Protein 3R2G (pdb70)

Solvent-accessible surface area: 15044 Å² total; per-residue (Å²): 155,51,20,43,3,60,38,1,89,55,52,91,52,164,58,145,57,124,125,196,87,114,22,85,5,51,9,70,5,124,78,54,69,6,78,13,78,0,0,0,0,0,5,15,80,23,22,4,0,47,4,104,0,3,44,27,0,58,82,61,27,4,0,0,0,0,3,54,66,24,89,45,113,97,0,16,92,26,31,117,131,19,150,36,67,5,0,0,0,0,3,31,85,118,86,16,40,78,11,0,67,32,0,63,101,20,46,0,72,34,0,0,0,36,25,26,91,0,73,20,155,111,0,5,116,8,0,128,24,0,59,144,28,0,41,98,73,4,1,0,0,0,14,3,12,56,74,56,0,0,60,61,0,13,91,31,21,1,6,0,0,2,0,5,34,2,18,14,66,47,74,28,9,96,116,101,63,67,147,33,35,41,1,0,44,0,0,81,39,0,29,154,1,94,60,1,1,0,0,33,10,23,17,116,65,29,34,4,0,11,24,0,0,3,5,18,0,17,0,0,4,3,11,55,29,0,24,1,0,56,17,5,22,42,134,55,74,126,84,148,124,44,49,78,9,1,70,20,177,56,25,27,18,121,66,34,40,24,58,110,15,49,35,87,84,149,196,98,109,92,160,80,130,26,51,79,32,98,39,68,116,96,16,69,19,30,1,58,103,1,38,36,24,0,105,56,14,0,63,147,16,6,5,61,32,5,78,48,7,43,169,65,57,86,73,77,105,24,98,75,97,44,162

B-factor: mean 29.34, std 11.03, range [12.7, 67.09]

Foldseek 3Di:
DFDALVQWDFAFDDAPDDPPDDFFAWFAKLVRQDIFSPQEEADQFQQIDFQLNQQVQVVLRGGYEHHDPDQLVVQLVRVVSHDDAYEYEFEQDPSRLVSLLSNLVSPHQHYEYEDQACLDDSNLVRLLSSCVSRPPGAYEYDDDQALSSLQSSVVSPHQEYEYWRCAQAPVCCCVLPVDTGHQLNSLLGNLVHSIAYEYEGNDDALSSVLSSLQSRHRHYYDHVLRRQEDSTDADWDQDVVRFIKGKAFDGPRVVSVCVVSVNPDPPPPDDGDIDIDGHDPPPVVSSVRSVVSNSVSCSSHSHRYSVRSNVSTDMDGDDPVSD

Radius of gyration: 19.39 Å; Cα contacts (8 Å, |Δi|>4): 689; chains: 1; bounding box: 55×42×53 Å

Nearest PDB structures (foldseek):
  3r2g-assembly1_A  TM=1.003E+00  e=5.151E-71  Legionella pneumophila subsp. pneumophila str. Philadelphia 1
  4my8-assembly2_C-3  TM=9.055E-01  e=7.660E-34  Bacillus anthracis str. Ames
  4qm1-assembly1_D  TM=9.041E-01  e=2.141E-33  Bacillus anthracis
  3tsd-assembly1_A  TM=8.446E-01  e=8.979E-30  Bacillus anthracis str. Ames
  3usb-assembly2_B  TM=8.485E-01  e=1.970E-29  Bacillus anthracis str. Ames

Sequence (323 aa):
QAITFDDVLLVPSYNHHESRRVVETTSTDRLGKLTLNLPVISANMDTITESNMANFMHSKGAMGALHRFMTIEENIQEFKKCKGPVFVSVGCTENELQRAEALRDAGADFFCVDVAHAHAKYVGKTLKSLRQLLGSRCIMAGNVATYAGADYLASCGADIIKAGIGGGSVCSTRIKTGFGVPMLTCIQDCSRADRSIVADGGIKTSGDIVKALAFGADFVMIGGMLAGSAPTPGEVFQKDDGSKVKRYRGMASREAQEAFLGQMHEWKTAEGVATEVPFKENPDGIIADIIGGLRSGLTYAGADSISELQRKLNYVIVTQAGR

Secondary structure (DSSP, 8-state):
----GGGEEEPP----S-TT------EE-TTSS-EESS-EEE--STTT-SHHHHHHHHHTT-EEB--S-S-HHHHHHHHHT--S--BEEE-SSHHHHHHHHHHHHTT--EEEEE-S--SSHHHHHHHHHHHHHHTT-EEEEEEE-SHHHHHHHHHTT-SEEEE--SSSS-HHHHHHH-----HHHHHHHHTTSSSEEEEES---SHHHHHHHHHTT-SEEEESGGGTTBTTSSS-EEE-TTS-EEEEES--HHHHHHHHHTT--STT--SPP--EEEEPBP-HHHHHHHHHHHHHHHHHHTT-SSHHHHHHT--EEE--STT-

CATH classification: 3.20.20.70

InterPro domains:
  IPR001093 IMP dehydrogenase/GMP reductase [PF00478] (5-332)
  IPR001093 IMP dehydrogenase/GMP reductase [cd00381] (5-321)
  IPR013785 Aldolase-type TIM barrel [G3DSA:3.20.20.70] (1-326)
  IPR050139 Guanosine monophosphate reductase [PTHR43170] (3-324)

Organism: Legionella pneumophila subsp. pneumophila (strain Philadelphia 1 / ATCC 33152 / DSM 7513) (NCBI:txid272624)

Structure (mmCIF, N/CA/C/O backbone):
data_3R2G
#
_entry.id   3R2G
#
_cell.length_a   115.131
_cell.length_b   115.131
_cell.length_c   63.104
_cell.angle_alpha   90.00
_cell.angle_beta   90.00
_cell.angle_gamma   90.00
#
_symmetry.space_group_name_H-M   'I 4'
#
loop_
_entity.id
_entity.type
_entity.pdbx_description
1 polymer "Inosine 5'-monophosphate dehydrogenase"
2 water water
#
loop_
_atom_site.group_PDB
_atom_site.id
_atom_site.type_symbol
_atom_site.label_atom_id
_atom_site.label_alt_id
_atom_site.label_comp_id
_atom_site.label_asym_id
_atom_site.label_entity_id
_atom_site.label_seq_id
_atom_site.pdbx_PDB_ins_code
_atom_site.Cartn_x
_atom_site.Cartn_y
_atom_site.Cartn_z
_atom_site.occupancy
_atom_site.B_iso_or_equiv
_atom_site.auth_seq_id
_atom_site.auth_comp_id
_atom_site.auth_asym_id
_atom_site.auth_atom_id
_atom_site.pdbx_PDB_model_num
ATOM 1 N N . GLN A 1 6 ? 4.836 5.072 28.119 1.00 35.18 6 GLN A N 1
ATOM 2 C CA . GLN A 1 6 ? 5.573 6.111 28.888 1.00 34.47 6 GLN A CA 1
ATOM 3 C C . GLN A 1 6 ? 5.717 7.452 28.111 1.00 32.82 6 GLN A C 1
ATOM 4 O O . GLN A 1 6 ? 4.880 8.320 28.300 1.00 33.74 6 GLN A O 1
ATOM 6 N N . ALA A 1 7 ? 6.724 7.630 27.242 1.00 30.79 7 ALA A N 1
ATOM 7 C CA . ALA A 1 7 ? 6.943 8.959 26.623 1.00 27.55 7 ALA A CA 1
ATOM 8 C C . ALA A 1 7 ? 5.994 9.233 25.448 1.00 26.05 7 ALA A C 1
ATOM 9 O O . ALA A 1 7 ? 5.701 8.332 24.675 1.00 25.16 7 ALA A O 1
ATOM 11 N N . ILE A 1 8 ? 5.549 10.484 25.308 1.00 23.67 8 ILE A N 1
ATOM 12 C CA . ILE A 1 8 ? 4.473 10.835 24.362 1.00 22.09 8 ILE A CA 1
ATOM 13 C C . ILE A 1 8 ? 4.848 11.897 23.339 1.00 21.16 8 ILE A C 1
ATOM 14 O O . ILE A 1 8 ? 5.546 12.841 23.655 1.00 17.37 8 ILE A O 1
ATOM 19 N N . THR A 1 9 ? 4.355 11.731 22.113 1.00 19.91 9 THR A N 1
ATOM 20 C CA . THR A 1 9 ? 4.460 12.773 21.123 1.00 21.14 9 THR A CA 1
ATOM 21 C C . THR A 1 9 ? 3.056 13.322 20.750 1.00 19.53 9 THR A C 1
ATOM 22 O O . THR A 1 9 ? 2.041 12.871 21.281 1.00 17.47 9 THR A O 1
ATOM 26 N N . PHE A 1 10 ? 3.009 14.293 19.848 1.00 18.82 10 PHE A N 1
ATOM 27 C CA . PHE A 1 10 ? 1.754 14.941 19.477 1.00 19.42 10 PHE A CA 1
ATOM 28 C C . PHE A 1 10 ? 0.605 13.958 19.181 1.00 19.85 10 PHE A C 1
ATOM 29 O O . PHE A 1 10 ? -0.486 14.094 19.760 1.00 18.73 10 PHE A O 1
ATOM 37 N N . ASP A 1 11 ? 0.855 12.948 18.334 1.00 19.99 11 ASP A N 1
ATOM 38 C CA . ASP A 1 11 ? -0.236 12.050 17.884 1.00 21.97 11 ASP A CA 1
ATOM 39 C C . ASP A 1 11 ? -0.732 11.112 18.990 1.00 21.34 11 ASP A C 1
ATOM 40 O O . ASP A 1 11 ? -1.764 10.470 18.839 1.00 21.35 11 ASP A O 1
ATOM 45 N N . ASP A 1 12 ? -0.008 11.055 20.109 1.00 20.09 12 ASP A N 1
ATOM 46 C CA . ASP A 1 12 ? -0.418 10.233 21.267 1.00 20.48 12 ASP A CA 1
ATOM 47 C C . ASP A 1 12 ? -1.513 10.850 22.140 1.00 19.39 12 ASP A C 1
ATOM 48 O O . ASP A 1 12 ? -2.059 10.165 23.022 1.00 18.84 12 ASP A O 1
ATOM 53 N N . VAL A 1 13 ? -1.786 12.135 21.953 1.00 18.42 13 VAL A N 1
ATOM 54 C CA . VAL A 1 13 ? -2.692 12.825 22.862 1.00 18.83 13 VAL A CA 1
ATOM 55 C C . VAL A 1 13 ? -3.769 13.624 22.147 1.00 18.05 13 VAL A C 1
ATOM 56 O O . VAL A 1 13 ? -3.624 13.999 20.976 1.00 18.47 13 VAL A O 1
ATOM 60 N N . LEU A 1 14 ? -4.844 13.902 22.888 1.00 17.64 14 LEU A N 1
ATOM 61 C CA . LEU A 1 14 ? -5.850 14.872 22.470 1.00 18.24 14 LEU A CA 1
ATOM 62 C C . LEU A 1 14 ? -6.114 15.777 23.650 1.00 18.15 14 LEU A C 1
ATOM 63 O O . LEU A 1 14 ? -6.056 15.325 24.799 1.00 18.37 14 LEU A O 1
ATOM 68 N N . LEU A 1 15 ? -6.410 17.047 23.378 1.00 17.87 15 LEU A N 1
ATOM 69 C CA . LEU A 1 15 ? -6.710 17.985 24.442 1.00 17.45 15 LEU A CA 1
ATOM 70 C C . LEU A 1 15 ? -8.219 17.926 24.730 1.00 17.53 15 LEU A C 1
ATOM 71 O O . LEU A 1 15 ? -9.031 17.699 23.834 1.00 17.36 15 LEU A O 1
ATOM 76 N N . VAL A 1 16 ? -8.578 18.079 25.992 1.00 18.56 16 VAL A N 1
ATOM 77 C CA . VAL A 1 16 ? -9.970 17.932 26.413 1.00 18.53 16 VAL A CA 1
ATOM 78 C C . VAL A 1 16 ? -10.678 19.312 26.473 1.00 18.05 16 VAL A C 1
ATOM 79 O O . VAL A 1 16 ? -10.187 20.201 27.152 1.00 18.26 16 VAL A O 1
ATOM 83 N N . PRO A 1 17 ? -11.797 19.498 25.745 1.00 18.44 17 PRO A N 1
ATOM 84 C CA . PRO A 1 17 ? -12.513 20.802 25.747 1.00 19.26 17 PRO A CA 1
ATOM 85 C C . PRO A 1 17 ? -12.965 21.211 27.163 1.00 19.73 17 PRO A C 1
ATOM 86 O O . PRO A 1 17 ? -13.284 20.341 27.983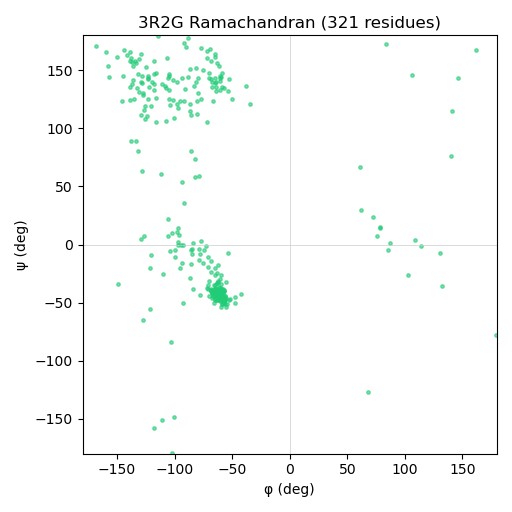 1.00 19.54 17 PRO A O 1
ATOM 90 N N . SER A 1 18 ? -12.979 22.518 27.419 1.00 19.74 18 SER A N 1
ATOM 91 C CA . SER A 1 18 ? -13.191 23.063 28.745 1.00 20.97 18 SER A CA 1
ATOM 92 C C . SER A 1 18 ? -14.194 24.216 28.690 1.00 20.49 18 SER A C 1
ATOM 93 O O . SER A 1 18 ? -14.378 24.836 27.640 1.00 19.96 18 SER A O 1
ATOM 96 N N . TYR A 1 19 ? -14.836 24.515 29.826 1.00 19.09 19 TYR A N 1
ATOM 97 C CA . TYR A 1 19 ? -15.799 25.605 29.889 1.00 17.93 19 TYR A CA 1
ATOM 98 C C . TYR A 1 19 ? -15.253 26.903 29.306 1.00 17.45 19 TYR A C 1
ATOM 99 O O . TYR A 1 19 ? -14.198 27.369 29.706 1.00 17.09 19 TYR A O 1
ATOM 108 N N . ASN A 1 20 ? -15.981 27.451 28.347 1.00 17.36 20 ASN A N 1
ATOM 109 C CA . ASN A 1 20 ? -15.643 28.695 27.674 1.00 19.60 20 ASN A CA 1
ATOM 110 C C . ASN A 1 20 ? -16.592 29.837 28.120 1.00 19.80 20 ASN A C 1
ATOM 111 O O . ASN A 1 20 ? -17.759 29.883 27.698 1.00 20.16 20 ASN A O 1
ATOM 116 N N . HIS A 1 21 ? -16.081 30.750 28.936 1.00 21.18 21 HIS A N 1
ATOM 117 C CA . HIS A 1 21 ? -16.880 31.875 29.471 1.00 24.59 21 HIS A CA 1
ATOM 118 C C . HIS A 1 21 ? -16.914 33.082 28.518 1.00 27.78 21 HIS A C 1
ATOM 119 O O . HIS A 1 21 ? -17.580 34.069 28.794 1.00 29.23 21 HIS A O 1
ATOM 126 N N . HIS A 1 22 ? -16.180 33.020 27.414 1.00 30.57 22 HIS A N 1
ATOM 127 C CA . HIS A 1 22 ? -16.005 34.193 26.552 1.00 35.03 22 HIS A CA 1
ATOM 128 C C . HIS A 1 22 ? -17.117 34.350 25.518 1.00 37.91 22 HIS A C 1
ATOM 129 O O . HIS A 1 22 ? -17.721 33.366 25.099 1.00 38.95 22 HIS A O 1
ATOM 136 N N . GLU A 1 23 ? -17.391 35.587 25.114 1.00 42.00 23 GLU A N 1
ATOM 137 C CA . GLU A 1 23 ? -18.422 35.865 24.109 1.00 46.07 23 GLU A CA 1
ATOM 138 C C . GLU A 1 23 ? -18.086 35.278 22.732 1.00 47.76 23 GLU A C 1
ATOM 139 O O . GLU A 1 23 ? -16.925 35.279 22.312 1.00 48.11 23 GLU A O 1
ATOM 145 N N . SER A 1 24 ? -19.120 34.795 22.041 1.00 49.75 24 SER A N 1
ATOM 146 C CA . SER A 1 24 ? -19.009 34.107 20.742 1.00 51.69 24 SER A CA 1
ATOM 147 C C . SER A 1 24 ? -18.039 34.715 19.709 1.00 52.85 24 SER A C 1
ATOM 148 O O . SER A 1 24 ? -17.306 33.984 19.033 1.00 53.17 24 SER A O 1
ATOM 151 N N . ARG A 1 25 ? -18.040 36.039 19.578 1.00 54.14 25 ARG A N 1
ATOM 152 C CA . ARG A 1 25 ? -17.149 36.707 18.617 1.00 55.34 25 ARG A CA 1
ATOM 153 C C . ARG A 1 25 ? -15.945 37.419 19.281 1.00 55.09 25 ARG A C 1
ATOM 154 O O . ARG A 1 25 ? -15.344 38.324 18.702 1.00 55.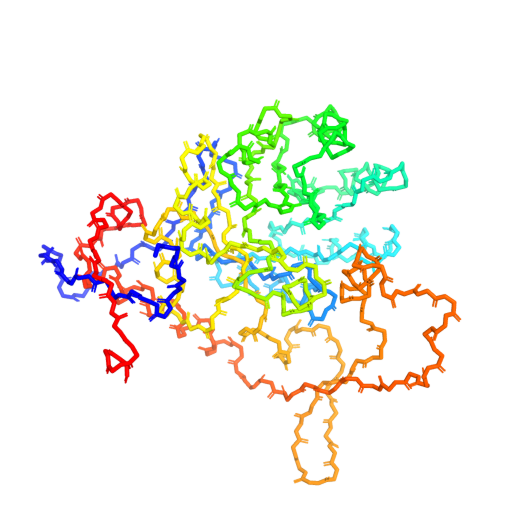60 25 ARG A O 1
ATOM 162 N N . ARG A 1 26 ? -15.604 36.980 20.492 1.00 54.76 26 ARG A N 1
ATOM 163 C CA . ARG A 1 26 ? -14.382 37.376 21.219 1.00 54.20 26 ARG A CA 1
ATOM 164 C C . ARG A 1 26 ? -13.137 37.542 20.317 1.00 53.02 26 ARG A C 1
ATOM 165 O O . ARG A 1 26 ? -12.893 36.729 19.427 1.00 52.41 26 ARG A O 1
ATOM 173 N N . VAL A 1 27 ? -12.373 38.614 20.540 1.00 52.04 27 VAL A N 1
ATOM 174 C CA . VAL A 1 27 ? -11.062 38.765 19.912 1.00 50.87 27 VAL A CA 1
ATOM 175 C C . VAL A 1 27 ? -10.071 37.940 20.732 1.00 49.62 27 VAL A C 1
ATOM 176 O O . VAL A 1 27 ? -9.800 38.269 21.894 1.00 50.33 27 VAL A O 1
ATOM 180 N N . VAL A 1 28 ? -9.554 36.861 20.145 1.00 47.31 28 VAL A N 1
ATOM 181 C CA . VAL A 1 28 ? -8.727 35.886 20.885 1.00 45.13 28 VAL A CA 1
ATOM 182 C C . VAL A 1 28 ? -7.229 36.233 20.797 1.00 43.10 28 VAL A C 1
ATOM 183 O O . VAL A 1 28 ? -6.677 36.311 19.685 1.00 43.00 28 VAL A O 1
ATOM 187 N N . GLU A 1 29 ? -6.583 36.390 21.958 1.00 39.86 29 GLU A N 1
ATOM 188 C CA . GLU A 1 29 ? -5.160 36.801 22.025 1.00 37.93 29 GLU A CA 1
ATOM 189 C C . GLU A 1 29 ? -4.169 35.634 21.945 1.00 34.57 29 GLU A C 1
ATOM 190 O O . GLU A 1 29 ? -4.131 34.791 22.846 1.00 33.11 29 GLU A O 1
ATOM 196 N N . THR A 1 30 ? -3.375 35.597 20.874 1.00 31.25 30 THR A N 1
ATOM 197 C CA . THR A 1 30 ? -2.355 34.538 20.697 1.00 29.42 30 THR A CA 1
ATOM 198 C C . THR A 1 30 ? -0.939 34.958 21.150 1.00 28.66 30 THR A C 1
ATOM 199 O O . THR A 1 30 ? 0.009 34.162 21.078 1.00 27.69 30 THR A O 1
ATOM 203 N N . THR A 1 31 ? -0.807 36.197 21.632 1.00 26.69 31 THR A N 1
ATOM 204 C CA . THR A 1 31 ? 0.492 36.761 21.987 1.00 26.81 31 THR A CA 1
ATOM 205 C C . THR A 1 31 ? 1.207 35.966 23.052 1.00 25.65 31 THR A C 1
ATOM 206 O O . THR A 1 31 ? 0.573 35.426 23.968 1.00 25.22 31 THR A O 1
ATOM 210 N N . SER A 1 32 ? 2.524 35.899 22.933 1.00 24.46 32 SER A N 1
ATOM 211 C CA . SER A 1 32 ? 3.328 35.205 23.916 1.00 24.43 32 SER A CA 1
ATOM 212 C C . SER A 1 32 ? 4.612 36.005 24.208 1.00 24.49 32 SER A C 1
ATOM 213 O O . SER A 1 32 ? 5.255 36.500 23.271 1.00 23.90 32 SER A O 1
ATOM 216 N N . THR A 1 33 ? 4.964 36.121 25.495 1.00 24.38 33 THR A N 1
ATOM 217 C CA . THR A 1 33 ? 6.173 36.828 25.957 1.00 23.83 33 THR A CA 1
ATOM 218 C C . THR A 1 33 ? 7.041 35.867 26.769 1.00 23.96 33 THR A C 1
ATOM 219 O O . THR A 1 33 ? 6.519 35.106 27.602 1.00 23.51 33 THR A O 1
ATOM 223 N N . ASP A 1 34 ? 8.352 35.864 26.537 1.00 22.57 34 ASP A N 1
ATOM 224 C CA . ASP A 1 34 ? 9.179 34.875 27.211 1.00 23.46 34 ASP A CA 1
ATOM 225 C C . ASP A 1 34 ? 9.251 35.186 28.718 1.00 23.74 34 ASP A C 1
ATOM 226 O O . ASP A 1 34 ? 8.838 36.277 29.165 1.00 22.70 34 ASP A O 1
ATOM 231 N N . ARG A 1 35 ? 9.775 34.237 29.492 1.00 24.29 35 ARG A N 1
ATOM 232 C CA . ARG A 1 35 ? 9.784 34.366 30.952 1.00 25.58 35 ARG A CA 1
ATOM 233 C C . ARG A 1 35 ? 10.559 35.567 31.449 1.00 25.60 35 ARG A C 1
ATOM 234 O O . ARG A 1 35 ? 10.205 36.155 32.472 1.00 24.80 35 ARG A O 1
ATOM 242 N N . LEU A 1 36 ? 11.576 35.965 30.693 1.00 25.32 36 LEU A N 1
ATOM 243 C CA . LEU A 1 36 ? 12.404 37.098 31.094 1.00 26.26 36 LEU A CA 1
ATOM 244 C C . LEU A 1 36 ? 11.993 38.441 30.503 1.00 26.95 36 LEU A C 1
ATOM 245 O O . LEU A 1 36 ? 12.632 39.456 30.780 1.00 27.41 36 LEU A O 1
ATOM 250 N N . GLY A 1 37 ? 10.947 38.448 29.683 1.00 26.74 37 GLY A N 1
ATOM 251 C CA . GLY A 1 37 ? 10.446 39.672 29.067 1.00 26.75 37 GLY A CA 1
ATOM 252 C C . GLY A 1 37 ? 11.302 40.274 27.950 1.00 27.46 37 GLY A C 1
ATOM 253 O O . GLY A 1 37 ? 11.212 41.478 27.690 1.00 27.26 37 GLY A O 1
ATOM 254 N N . LYS A 1 38 ? 12.131 39.459 27.291 1.00 25.94 38 LYS A N 1
ATOM 255 C CA . LYS A 1 38 ? 12.985 39.958 26.215 1.00 25.03 38 LYS A CA 1
ATOM 256 C C . LYS A 1 38 ? 12.384 39.768 24.819 1.00 24.98 38 LYS A C 1
ATOM 257 O O . LYS A 1 38 ? 12.786 40.427 23.858 1.00 25.20 38 LYS A O 1
ATOM 263 N N . LEU A 1 39 ? 11.426 38.856 24.706 1.00 24.62 39 LEU A N 1
ATOM 264 C CA . LEU A 1 39 ? 10.823 38.519 23.423 1.00 23.85 39 LEU A CA 1
ATOM 265 C C . LEU A 1 39 ? 9.313 38.426 23.539 1.00 23.60 39 LEU A C 1
ATOM 266 O O . LEU A 1 39 ? 8.796 37.663 24.357 1.00 23.39 39 LEU A O 1
ATOM 271 N N . THR A 1 40 ? 8.613 39.179 22.704 1.00 23.71 40 THR A N 1
ATOM 272 C CA . THR A 1 40 ? 7.166 39.100 22.627 1.00 24.47 40 THR A CA 1
ATOM 273 C C . THR A 1 40 ? 6.784 38.959 21.169 1.00 23.96 40 THR A C 1
ATOM 274 O O . THR A 1 40 ? 7.254 39.723 20.338 1.00 24.29 40 THR A O 1
ATOM 278 N N . LEU A 1 41 ? 5.918 38.002 20.855 1.00 22.65 41 LEU A N 1
ATOM 279 C CA . LEU A 1 41 ? 5.419 37.832 19.503 1.00 21.62 41 LEU A CA 1
ATOM 280 C C . LEU A 1 41 ? 3.902 37.669 19.544 1.00 22.92 41 LEU A C 1
ATOM 281 O O . LEU A 1 41 ? 3.391 36.887 20.350 1.00 21.80 41 LEU A O 1
ATOM 286 N N . ASN A 1 42 ? 3.197 38.367 18.648 1.00 22.07 42 ASN A N 1
ATOM 287 C CA . ASN A 1 42 ? 1.752 38.221 18.527 1.00 23.56 42 ASN A CA 1
ATOM 288 C C . ASN A 1 42 ? 1.340 36.823 18.110 1.00 22.45 42 ASN A C 1
ATOM 289 O O . ASN A 1 42 ? 0.351 36.282 18.603 1.00 22.08 42 ASN A O 1
ATOM 294 N N . LEU A 1 43 ? 2.090 36.273 17.164 1.00 21.39 43 LEU A N 1
ATOM 295 C CA . LEU A 1 43 ? 1.941 34.904 16.719 1.00 21.11 43 LEU A CA 1
ATOM 296 C C . LEU A 1 43 ? 3.250 34.201 17.083 1.00 21.37 43 LEU A C 1
ATOM 297 O O . LEU A 1 43 ? 4.282 34.464 16.444 1.00 20.12 43 LEU A O 1
ATOM 302 N N . PRO A 1 44 ? 3.228 33.345 18.143 1.00 21.17 44 PRO A N 1
ATOM 303 C CA . PRO A 1 44 ? 4.471 32.826 18.754 1.00 20.64 44 PRO A CA 1
ATOM 304 C C . PRO A 1 44 ? 5.084 31.682 17.936 1.00 21.25 44 PRO A C 1
ATOM 305 O O . PRO A 1 44 ? 5.250 30.553 18.425 1.00 19.46 44 PRO A O 1
ATOM 309 N N . VAL A 1 45 ? 5.412 31.981 16.679 1.00 20.38 45 VAL A N 1
ATOM 310 C CA . VAL A 1 45 ? 5.963 30.993 15.767 1.00 20.51 45 VAL A CA 1
ATOM 311 C C . VAL A 1 45 ? 7.223 31.600 15.188 1.00 20.30 45 VAL A C 1
ATOM 312 O O . VAL A 1 45 ? 7.242 32.801 14.905 1.00 19.60 45 VAL A O 1
ATOM 316 N N . ILE A 1 46 ? 8.280 30.782 15.058 1.00 19.16 46 ILE A N 1
ATOM 317 C CA . ILE A 1 46 ? 9.572 31.206 14.502 1.00 19.47 46 ILE A CA 1
ATOM 318 C C . ILE A 1 46 ? 9.913 30.314 13.325 1.00 18.74 46 ILE A C 1
ATOM 319 O O . ILE A 1 46 ? 9.958 29.106 13.490 1.00 19.14 46 ILE A O 1
ATOM 324 N N . SER A 1 47 ? 10.176 30.873 12.135 1.00 18.99 47 SER A N 1
ATOM 325 C CA . SER A 1 47 ? 10.536 29.993 11.024 1.00 18.67 47 SER A CA 1
ATOM 326 C C . SER A 1 47 ? 11.922 29.407 11.342 1.00 18.99 47 SER A C 1
ATOM 327 O O . SER A 1 47 ? 12.776 30.115 11.906 1.00 18.89 47 SER A O 1
ATOM 330 N N . ALA A 1 48 ? 12.143 28.129 11.005 1.00 18.98 48 ALA A N 1
ATOM 331 C CA . ALA A 1 48 ? 13.375 27.398 11.361 1.00 19.13 48 ALA A CA 1
ATOM 332 C C . ALA A 1 48 ? 14.663 28.010 10.788 1.00 19.93 48 ALA A C 1
ATOM 333 O O . ALA A 1 48 ? 14.667 28.499 9.629 1.00 19.77 48 ALA A O 1
ATOM 335 N N . ASN A 1 49 ? 15.739 27.948 11.582 1.00 18.91 49 ASN A N 1
ATOM 336 C CA . ASN A 1 49 ? 17.072 28.420 11.172 1.00 19.86 49 ASN A CA 1
ATOM 337 C C . ASN A 1 49 ? 17.801 27.362 10.331 1.00 19.91 49 ASN A C 1
ATOM 338 O O . ASN A 1 49 ? 18.861 26.880 10.677 1.00 20.37 49 ASN A O 1
ATOM 343 N N . MET A 1 50 ? 17.178 26.986 9.229 1.00 20.89 50 MET A N 1
ATOM 344 C CA . MET A 1 50 ? 17.711 25.983 8.336 1.00 22.21 50 MET A CA 1
ATOM 345 C C . MET A 1 50 ? 17.936 26.675 6.998 1.00 22.86 50 MET A C 1
ATOM 346 O O . MET A 1 50 ? 17.188 27.591 6.640 1.00 21.63 50 MET A O 1
ATOM 351 N N . ASP A 1 51 ? 18.964 26.251 6.263 1.00 23.44 51 ASP A N 1
ATOM 352 C CA . ASP A 1 51 ? 19.312 26.971 5.033 1.00 25.05 51 ASP A CA 1
ATOM 353 C C . ASP A 1 51 ? 18.255 26.808 3.935 1.00 24.83 51 ASP A C 1
ATOM 354 O O . ASP A 1 51 ? 18.242 27.569 2.985 1.00 27.04 51 ASP A O 1
ATOM 359 N N . THR A 1 52 ? 17.347 25.844 4.086 1.00 24.89 52 THR A N 1
ATOM 360 C CA . THR A 1 52 ? 16.243 25.646 3.121 1.00 24.72 52 THR A CA 1
ATOM 361 C C . THR A 1 52 ? 14.976 26.397 3.507 1.00 24.55 52 THR A C 1
ATOM 362 O O . THR A 1 52 ? 13.966 26.357 2.793 1.00 25.07 52 THR A O 1
ATOM 366 N N . ILE A 1 53 ? 15.027 27.095 4.636 1.00 23.62 53 ILE A N 1
ATOM 367 C CA . ILE A 1 53 ? 13.818 27.737 5.166 1.00 22.00 53 ILE A CA 1
ATOM 368 C C . ILE A 1 53 ? 13.923 29.246 5.327 1.00 21.40 53 ILE A C 1
ATOM 369 O O . ILE A 1 53 ? 13.059 29.957 4.831 1.00 21.97 53 ILE A O 1
ATOM 374 N N . THR A 1 54 ? 14.928 29.740 6.060 1.00 20.60 54 THR A N 1
ATOM 375 C CA . THR A 1 54 ? 14.937 31.159 6.457 1.00 20.04 54 THR A CA 1
ATOM 376 C C . THR A 1 54 ? 16.185 31.940 6.092 1.00 20.50 54 THR A C 1
ATOM 377 O O . THR A 1 54 ? 17.235 31.784 6.719 1.00 20.00 54 THR A O 1
ATOM 381 N N . GLU A 1 55 ? 16.021 32.816 5.099 1.00 20.90 55 GLU A N 1
ATOM 382 C CA . GLU A 1 55 ? 16.916 33.959 4.910 1.00 21.14 55 GLU A CA 1
ATOM 383 C C . GLU A 1 55 ? 16.066 35.248 5.056 1.00 21.39 55 GLU A C 1
ATOM 384 O O . GLU A 1 55 ? 15.010 35.194 5.674 1.00 19.96 55 GLU A O 1
ATOM 390 N N . SER A 1 56 ? 16.479 36.402 4.511 1.00 21.44 56 SER A N 1
ATOM 391 C CA . SER A 1 56 ? 15.747 37.626 4.791 1.00 21.30 56 SER A CA 1
ATOM 392 C C . SER A 1 56 ? 14.306 37.598 4.279 1.00 21.78 56 SER A C 1
ATOM 393 O O . SER A 1 56 ? 13.425 38.115 4.953 1.00 21.36 56 SER A O 1
ATOM 396 N N . ASN A 1 57 ? 14.057 37.031 3.092 1.00 21.47 57 ASN A N 1
ATOM 397 C CA . ASN A 1 57 ? 12.689 36.998 2.566 1.00 22.53 57 ASN A CA 1
ATOM 398 C C . ASN A 1 57 ? 11.712 36.331 3.538 1.00 22.25 57 ASN A C 1
ATOM 399 O O . ASN A 1 57 ? 10.629 36.863 3.772 1.00 21.73 57 ASN A O 1
ATOM 404 N N . MET A 1 58 ? 12.107 35.180 4.079 1.00 21.46 58 MET A N 1
ATOM 405 C CA . MET A 1 58 ? 11.246 34.462 5.055 1.00 20.51 58 MET A CA 1
ATOM 406 C C . MET A 1 58 ? 11.104 35.239 6.349 1.00 21.10 58 MET A C 1
ATOM 407 O O . MET A 1 58 ? 9.997 35.359 6.903 1.00 20.73 58 MET A O 1
ATOM 412 N N . ALA A 1 59 ? 12.224 35.767 6.853 1.00 21.02 59 ALA A N 1
ATOM 413 C CA . ALA A 1 59 ? 12.175 36.546 8.069 1.00 22.50 59 ALA A CA 1
ATOM 414 C C . ALA A 1 59 ? 11.235 37.748 7.930 1.00 23.36 59 ALA A C 1
ATOM 415 O O . ALA A 1 59 ? 10.456 38.079 8.842 1.00 23.14 59 ALA A O 1
ATOM 417 N N . ASN A 1 60 ? 11.274 38.393 6.764 1.00 23.41 60 ASN A N 1
ATOM 418 C CA . ASN A 1 60 ? 10.411 39.537 6.559 1.00 23.71 60 ASN A CA 1
ATOM 419 C C . ASN A 1 60 ? 8.955 39.096 6.434 1.00 22.89 60 ASN A C 1
ATOM 420 O O . ASN A 1 60 ? 8.070 39.755 6.960 1.00 22.92 60 ASN A O 1
ATOM 425 N N . PHE A 1 61 ? 8.724 37.973 5.768 1.00 22.49 61 PHE A N 1
ATOM 426 C CA . PHE A 1 61 ? 7.365 37.429 5.659 1.00 22.74 61 PHE A CA 1
ATOM 427 C C . PHE A 1 61 ? 6.782 37.141 7.066 1.00 22.96 61 PHE A C 1
ATOM 428 O O . PHE A 1 61 ? 5.686 37.607 7.399 1.00 22.65 61 PHE A O 1
ATOM 436 N N . MET A 1 62 ? 7.533 36.407 7.900 1.00 22.16 62 MET A N 1
ATOM 437 C CA . MET A 1 62 ? 7.094 36.086 9.266 1.00 21.42 62 MET A CA 1
ATOM 438 C C . MET A 1 62 ? 6.840 37.339 10.102 1.00 22.14 62 MET A C 1
ATOM 439 O O . MET A 1 62 ? 5.815 37.454 10.805 1.00 22.07 62 MET A O 1
ATOM 444 N N . HIS A 1 63 ? 7.745 38.305 10.010 1.00 21.45 63 HIS A N 1
ATOM 445 C CA . HIS A 1 63 ? 7.547 39.559 10.711 1.00 23.42 63 HIS A CA 1
ATOM 446 C C . HIS A 1 63 ? 6.231 40.232 10.301 1.00 23.30 63 HIS A C 1
ATOM 447 O O .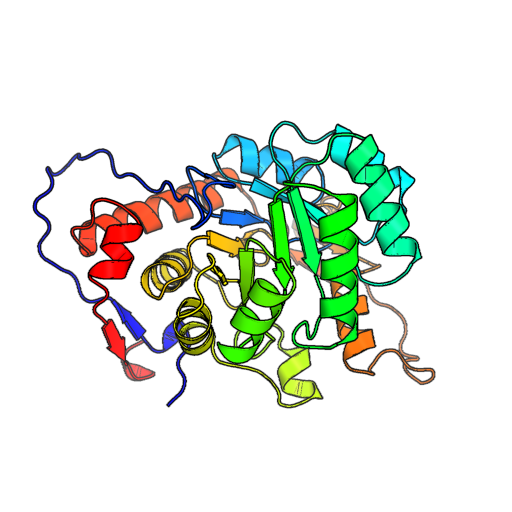 HIS A 1 63 ? 5.519 40.763 11.153 1.00 23.41 63 HIS A O 1
ATOM 454 N N . SER A 1 64 ? 5.896 40.185 9.011 1.00 24.76 64 SER A N 1
ATOM 455 C CA . SER A 1 64 ? 4.657 40.828 8.522 1.00 25.41 64 SER A CA 1
ATOM 456 C C . SER A 1 64 ? 3.404 40.168 9.098 1.00 25.92 64 SER A C 1
ATOM 457 O O . SER A 1 64 ? 2.344 40.785 9.126 1.00 27.12 64 SER A O 1
ATOM 460 N N . LYS A 1 65 ? 3.536 38.929 9.575 1.00 25.46 65 LYS A N 1
ATOM 461 C CA . LYS A 1 65 ? 2.412 38.201 10.140 1.00 24.47 65 LYS A CA 1
ATOM 462 C C . LYS A 1 65 ? 2.348 38.252 11.672 1.00 24.01 65 LYS A C 1
ATOM 463 O O . LYS A 1 65 ? 1.538 37.539 12.287 1.00 23.65 65 LYS A O 1
ATOM 469 N N . GLY A 1 66 ? 3.166 39.102 12.280 1.00 23.06 66 GLY A N 1
ATOM 470 C CA . GLY A 1 66 ? 3.281 39.167 13.751 1.00 23.20 66 GLY A CA 1
ATOM 471 C C . GLY A 1 66 ? 4.133 38.046 14.355 1.00 22.84 66 GLY A C 1
ATOM 472 O O . GLY A 1 66 ? 4.104 37.831 15.570 1.00 22.43 66 GLY A O 1
ATOM 473 N N . ALA A 1 67 ? 4.895 37.348 13.499 1.00 22.14 67 ALA A N 1
ATOM 474 C CA . ALA A 1 67 ? 5.781 36.275 13.900 1.00 21.34 67 ALA A CA 1
ATOM 475 C C . ALA A 1 67 ? 7.260 36.681 13.731 1.00 21.37 67 ALA A C 1
ATOM 476 O O . ALA A 1 67 ? 7.616 37.858 13.860 1.00 21.57 67 ALA A O 1
ATOM 478 N N . MET A 1 68 ? 8.134 35.716 13.488 1.00 20.59 68 MET A N 1
ATOM 479 C CA . MET A 1 68 ? 9.563 36.020 13.454 1.00 20.57 68 MET A CA 1
ATOM 480 C C . MET A 1 68 ? 10.308 34.958 12.662 1.00 19.96 68 MET A C 1
ATOM 481 O O . MET A 1 68 ? 9.851 33.817 12.575 1.00 20.71 68 MET A O 1
ATOM 486 N N . GLY A 1 69 ? 11.448 35.334 12.079 1.00 20.02 69 GLY A N 1
ATOM 487 C CA . GLY A 1 69 ? 12.364 34.372 11.519 1.00 19.34 69 GLY A CA 1
ATOM 488 C C . GLY A 1 69 ? 13.616 34.187 12.362 1.00 19.23 69 GLY A C 1
ATOM 489 O O . GLY A 1 69 ? 13.962 35.032 13.189 1.00 20.10 69 GLY A O 1
ATOM 490 N N . ALA A 1 70 ? 14.293 33.065 12.147 1.00 19.21 70 ALA A N 1
ATOM 491 C CA . ALA A 1 70 ? 15.645 32.847 12.663 1.00 19.13 70 ALA A CA 1
ATOM 492 C C . ALA A 1 70 ? 16.512 32.513 11.449 1.00 19.48 70 ALA A C 1
ATOM 493 O O . ALA A 1 70 ? 16.375 31.444 10.851 1.00 18.46 70 ALA A O 1
ATOM 495 N N . LEU A 1 71 ? 17.400 33.433 11.095 1.00 19.47 71 LEU A N 1
ATOM 496 C CA . LEU A 1 71 ? 18.330 33.203 9.986 1.00 19.41 71 LEU A CA 1
ATOM 497 C C . LEU A 1 71 ? 19.256 32.047 10.343 1.00 20.11 71 LEU A C 1
ATOM 498 O O . LEU A 1 71 ? 19.718 31.938 11.484 1.00 20.60 71 LEU A O 1
ATOM 503 N N . HIS A 1 72 ? 19.544 31.194 9.361 1.00 20.46 72 HIS A N 1
ATOM 504 C CA . HIS A 1 72 ? 20.511 30.137 9.537 1.00 21.00 72 HIS A CA 1
ATOM 505 C C . HIS A 1 72 ? 21.933 30.710 9.581 1.00 21.09 72 HIS A C 1
ATOM 506 O O . HIS A 1 72 ? 22.151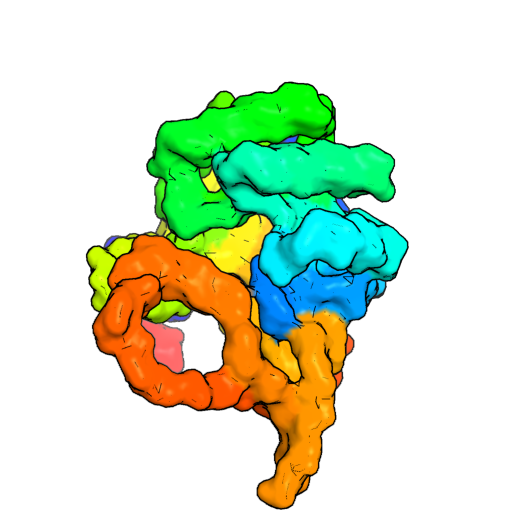 31.894 9.263 1.00 20.96 72 HIS A O 1
ATOM 513 N N . ARG A 1 73 ? 22.877 29.878 10.011 1.00 21.30 73 ARG A N 1
ATOM 514 C CA . ARG A 1 73 ? 24.270 30.268 10.228 1.00 22.25 73 ARG A CA 1
ATOM 515 C C . ARG A 1 73 ? 25.211 29.746 9.148 1.00 22.36 73 ARG A C 1
ATOM 516 O O . ARG A 1 73 ? 26.436 29.890 9.268 1.00 23.24 73 ARG A O 1
ATOM 524 N N . PHE A 1 74 ? 24.666 29.159 8.099 1.00 22.30 74 PHE A N 1
ATOM 525 C CA . PHE A 1 74 ? 25.533 28.550 7.088 1.00 24.33 74 PHE A CA 1
ATOM 526 C C . PHE A 1 74 ? 25.822 29.538 5.960 1.00 24.76 74 PHE A C 1
ATOM 527 O O . PHE A 1 74 ? 25.571 29.266 4.799 1.00 25.65 74 PHE A O 1
ATOM 535 N N . MET A 1 75 ? 26.317 30.703 6.356 1.00 26.14 75 MET A N 1
ATOM 536 C CA . MET A 1 75 ? 26.685 31.774 5.427 1.00 26.69 75 MET A CA 1
ATOM 537 C C . MET A 1 75 ? 28.059 32.220 5.904 1.00 27.19 75 MET A C 1
ATOM 538 O O . MET A 1 75 ? 28.396 32.047 7.098 1.00 25.97 75 MET A O 1
ATOM 543 N N . THR A 1 76 ? 28.863 32.823 5.017 1.00 26.36 76 THR A N 1
ATOM 544 C CA . THR A 1 76 ? 30.057 33.503 5.505 1.00 26.69 76 THR A CA 1
ATOM 545 C C . THR A 1 76 ? 29.633 34.675 6.364 1.00 25.95 76 THR A C 1
ATOM 546 O O . THR A 1 76 ? 28.493 35.109 6.304 1.00 25.06 76 THR A O 1
ATOM 550 N N . ILE A 1 77 ? 30.564 35.205 7.158 1.00 26.23 77 ILE A N 1
ATOM 551 C CA . ILE A 1 77 ? 30.232 36.294 8.056 1.00 26.63 77 ILE A CA 1
ATOM 552 C C . ILE A 1 77 ? 29.703 37.527 7.302 1.00 27.15 77 ILE A C 1
ATOM 553 O O . ILE A 1 77 ? 28.707 38.127 7.714 1.00 26.44 77 ILE A O 1
ATOM 558 N N . GLU A 1 78 ? 30.346 37.907 6.193 1.00 27.30 78 GLU A N 1
ATOM 559 C CA . GLU A 1 78 ? 29.872 39.090 5.458 1.00 28.12 78 GLU A CA 1
ATOM 560 C C . GLU A 1 78 ? 28.496 38.886 4.819 1.00 26.35 78 GLU A C 1
ATOM 561 O O . GLU A 1 78 ? 27.669 39.798 4.848 1.00 26.82 78 GLU A O 1
ATOM 567 N N . GLU A 1 79 ? 28.237 37.707 4.261 1.00 25.79 79 GLU A N 1
ATOM 568 C CA . GLU A 1 79 ? 26.902 37.379 3.735 1.00 25.90 79 GLU A CA 1
ATOM 569 C C . GLU A 1 79 ? 25.862 37.478 4.861 1.00 24.93 79 GLU A C 1
ATOM 570 O O . GLU A 1 79 ? 24.750 37.954 4.655 1.00 24.47 79 GLU A O 1
ATOM 576 N N . ASN A 1 80 ? 26.233 36.969 6.032 1.00 23.44 80 ASN A N 1
ATOM 577 C CA . ASN A 1 80 ? 25.324 36.947 7.179 1.00 21.92 80 ASN A CA 1
ATOM 578 C C . ASN A 1 80 ? 24.985 38.365 7.617 1.00 22.58 80 ASN A C 1
ATOM 579 O O . ASN A 1 80 ? 23.817 38.646 7.902 1.00 22.12 80 ASN A O 1
ATOM 584 N N . ILE A 1 81 ? 25.991 39.261 7.652 1.00 22.53 81 ILE A N 1
ATOM 585 C CA . ILE A 1 81 ? 25.777 40.657 8.023 1.00 24.09 81 ILE A CA 1
ATOM 586 C C . ILE A 1 81 ? 24.774 41.299 7.050 1.00 23.95 81 ILE A C 1
ATOM 587 O O . ILE A 1 81 ? 23.860 42.008 7.461 1.00 23.11 81 ILE A O 1
ATOM 592 N N . GLN A 1 82 ? 24.984 41.078 5.757 1.00 23.56 82 GLN A N 1
ATOM 593 C CA . GLN A 1 82 ? 24.173 41.748 4.734 1.00 24.84 82 GLN A CA 1
ATOM 594 C C . GLN A 1 82 ? 22.758 41.196 4.711 1.00 25.10 82 GLN A C 1
ATOM 595 O O . GLN A 1 82 ? 21.796 41.933 4.504 1.00 24.03 82 GLN A O 1
ATOM 601 N N . GLU A 1 83 ? 22.633 39.894 4.971 1.00 24.74 83 GLU A N 1
ATOM 602 C CA . GLU A 1 83 ? 21.322 39.270 5.009 1.00 24.86 83 GLU A CA 1
ATOM 603 C C . GLU A 1 83 ? 20.542 39.777 6.225 1.00 24.64 83 GLU A C 1
ATOM 604 O O . GLU A 1 83 ? 19.349 40.064 6.110 1.00 24.58 83 GLU A O 1
ATOM 610 N N . PHE A 1 84 ? 21.225 39.932 7.364 1.00 24.21 84 PHE A N 1
ATOM 611 C CA . PHE A 1 84 ? 20.629 40.547 8.566 1.00 24.78 84 PHE A CA 1
ATOM 612 C C . PHE A 1 84 ? 20.123 41.975 8.318 1.00 25.54 84 PHE A C 1
ATOM 613 O O . PHE A 1 84 ? 19.043 42.363 8.779 1.00 25.54 84 PHE A O 1
ATOM 621 N N . LYS A 1 85 ? 20.931 42.765 7.617 1.00 25.77 85 LYS A N 1
ATOM 622 C CA . LYS A 1 85 ? 20.582 44.139 7.314 1.00 26.72 85 LYS A CA 1
ATOM 623 C C . LYS A 1 85 ? 19.351 44.242 6.405 1.00 26.49 85 LYS A C 1
ATOM 624 O O . LYS A 1 85 ? 18.672 45.234 6.439 1.00 27.48 85 LYS A O 1
ATOM 630 N N . LYS A 1 86 ? 19.075 43.223 5.600 1.00 26.74 86 LYS A N 1
ATOM 631 C CA . LYS A 1 86 ? 17.835 43.175 4.791 1.00 27.28 86 LYS A CA 1
ATOM 632 C C . LYS A 1 86 ? 16.574 42.772 5.574 1.00 27.58 86 LYS A C 1
ATOM 633 O O . LYS A 1 86 ? 15.445 42.847 5.047 1.00 27.03 86 LYS A O 1
ATOM 639 N N . CYS A 1 87 ? 16.743 42.348 6.825 1.00 27.47 87 CYS A N 1
ATOM 640 C CA . CYS A 1 87 ? 15.587 41.999 7.656 1.00 28.06 87 CYS A CA 1
ATOM 641 C C . CYS A 1 87 ? 14.929 43.237 8.218 1.00 30.13 87 CYS A C 1
ATOM 642 O O . CYS A 1 87 ? 15.587 44.104 8.767 1.00 30.53 87 CYS A O 1
ATOM 645 N N . LYS A 1 88 ? 13.617 43.314 8.062 1.00 32.85 88 LYS A N 1
ATOM 646 C CA . LYS A 1 88 ? 12.820 44.395 8.617 1.00 34.98 88 LYS A CA 1
ATOM 647 C C . LYS A 1 88 ? 12.244 43.844 9.902 1.00 34.76 88 LYS A C 1
ATOM 648 O O . LYS A 1 88 ? 11.573 42.820 9.898 1.00 36.80 88 LYS A O 1
ATOM 654 N N . GLY A 1 89 ? 12.548 44.485 11.016 1.00 34.24 89 GLY A N 1
ATOM 655 C CA . GLY A 1 89 ? 12.049 44.026 12.301 1.00 32.80 89 GLY A CA 1
ATOM 656 C C . GLY A 1 89 ? 12.875 42.920 12.948 1.00 30.90 89 GLY A C 1
ATOM 657 O O . GLY A 1 89 ? 13.778 42.364 12.325 1.00 31.73 89 GLY A O 1
ATOM 658 N N . PRO A 1 90 ? 12.535 42.578 14.189 1.00 29.20 90 PRO A N 1
ATOM 659 C CA . PRO A 1 90 ? 13.263 41.615 14.997 1.00 28.08 90 PRO A CA 1
ATOM 660 C C . PRO A 1 90 ? 13.424 40.288 14.246 1.00 26.37 90 PRO A C 1
ATOM 661 O O . PRO A 1 90 ? 12.458 39.776 13.658 1.00 26.27 90 PRO A O 1
ATOM 665 N N . VAL A 1 91 ? 14.647 39.777 14.253 1.00 23.98 91 VAL A N 1
ATOM 666 C CA . VAL A 1 91 ? 14.982 38.491 13.640 1.00 21.91 91 VAL A CA 1
ATOM 667 C C . VAL A 1 91 ? 16.051 37.856 14.529 1.00 21.25 91 VAL A C 1
ATOM 668 O O . VAL A 1 91 ? 16.857 38.572 15.103 1.00 20.94 91 VAL A O 1
ATOM 672 N N . PHE A 1 92 ? 16.044 36.529 14.669 1.00 19.75 92 PHE A N 1
ATOM 673 C CA . PHE A 1 92 ? 17.169 35.846 15.281 1.00 20.01 92 PHE A CA 1
ATOM 674 C C . PHE A 1 92 ? 18.272 35.659 14.254 1.00 20.03 92 PHE A C 1
ATOM 675 O O . PHE A 1 92 ? 18.009 35.367 13.074 1.00 20.20 92 PHE A O 1
ATOM 683 N N . VAL A 1 93 ? 19.502 35.858 14.702 1.00 19.83 93 VAL A N 1
ATOM 684 C CA . VAL A 1 93 ? 20.646 35.416 13.924 1.00 20.68 93 VAL A CA 1
ATOM 685 C C . VAL A 1 93 ? 21.171 34.172 14.624 1.00 20.82 93 VAL A C 1
ATOM 686 O O . VAL A 1 93 ? 21.055 34.062 15.868 1.00 21.77 93 VAL A O 1
ATOM 690 N N . SER A 1 94 ? 21.693 33.226 13.850 1.00 20.31 94 SER A N 1
ATOM 691 C CA . SER A 1 94 ? 22.250 32.004 14.427 1.00 21.64 94 SER A CA 1
ATOM 692 C C . SER A 1 94 ? 23.757 31.969 14.400 1.00 22.20 94 SER A C 1
ATOM 693 O O . SER A 1 94 ? 24.395 32.407 13.435 1.00 22.49 94 SER A O 1
ATOM 696 N N . VAL A 1 95 ? 24.323 31.406 15.456 1.00 21.91 95 VAL A N 1
ATOM 697 C CA . VAL A 1 95 ? 25.770 31.221 15.561 1.00 23.56 95 VAL A CA 1
ATOM 698 C C . VAL A 1 95 ? 26.085 29.818 16.116 1.00 24.62 95 VAL A C 1
ATOM 699 O O . VAL A 1 95 ? 25.235 29.189 16.758 1.00 24.56 95 VAL A O 1
ATOM 703 N N . GLY A 1 96 ? 27.296 29.331 15.829 1.00 25.51 96 GLY A N 1
ATOM 704 C CA . GLY A 1 96 ? 27.806 28.063 16.354 1.00 27.64 96 GLY A CA 1
ATOM 705 C C . GLY A 1 96 ? 28.745 28.292 17.525 1.00 29.10 96 GLY A C 1
ATOM 706 O O . GLY A 1 96 ? 28.594 29.284 18.255 1.00 29.29 96 GLY A O 1
ATOM 707 N N . CYS A 1 97 ? 29.739 27.407 17.690 1.00 30.38 97 CYS A N 1
ATOM 708 C CA . CYS A 1 97 ? 30.521 27.316 18.949 1.00 31.60 97 CYS A CA 1
ATOM 709 C C . CYS A 1 97 ? 32.045 27.394 18.826 1.00 31.95 97 CYS A C 1
ATOM 710 O O . CYS A 1 97 ? 32.762 27.175 19.808 1.00 32.27 97 CYS A O 1
ATOM 713 N N . THR A 1 98 ? 32.543 27.681 17.634 1.00 31.12 98 THR A N 1
ATOM 714 C CA . THR A 1 98 ? 33.979 27.806 17.455 1.00 30.74 98 THR A CA 1
ATOM 715 C C . THR A 1 98 ? 34.383 29.259 17.651 1.00 30.81 98 THR A C 1
ATOM 716 O O . THR A 1 98 ? 33.522 30.153 17.817 1.00 29.66 98 THR A O 1
ATOM 720 N N . GLU A 1 99 ? 35.691 29.509 17.649 1.00 31.10 99 GLU A N 1
ATOM 721 C CA . GLU A 1 99 ? 36.198 30.869 17.728 1.00 31.51 99 GLU A CA 1
ATOM 722 C C . GLU A 1 99 ? 35.692 31.684 16.523 1.00 30.80 99 GLU A C 1
ATOM 723 O O . GLU A 1 99 ? 35.331 32.845 16.683 1.00 30.78 99 GLU A O 1
ATOM 729 N N . ASN A 1 100 ? 35.649 31.091 15.323 1.00 30.21 100 ASN A N 1
ATOM 730 C CA . ASN A 1 100 ? 35.136 31.834 14.153 1.00 29.89 100 ASN A CA 1
ATOM 731 C C . ASN A 1 100 ? 33.668 32.217 14.335 1.00 28.82 100 ASN A C 1
ATOM 732 O O . ASN A 1 100 ? 33.233 33.260 13.869 1.00 29.49 100 ASN A O 1
ATOM 737 N N . GLU A 1 101 ? 32.912 31.364 15.022 1.00 27.86 101 GLU A N 1
ATOM 738 C CA . GLU A 1 101 ? 31.518 31.656 15.356 1.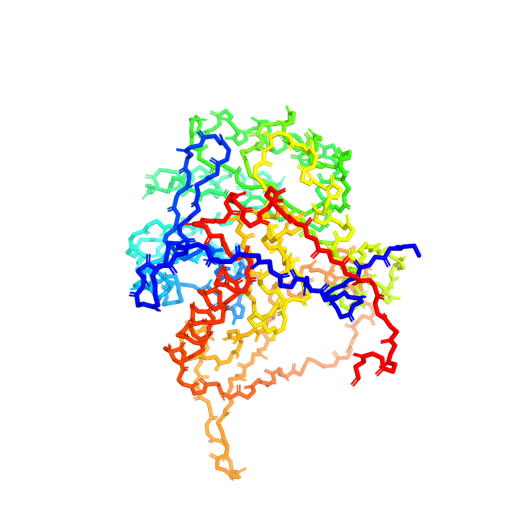00 27.50 101 GLU A CA 1
ATOM 739 C C . GLU A 1 101 ? 31.361 32.766 16.412 1.00 27.28 101 GLU A C 1
ATOM 740 O O . GLU A 1 101 ? 30.401 33.522 16.357 1.00 27.09 101 GLU A O 1
ATOM 746 N N . LEU A 1 102 ? 32.320 32.901 17.336 1.00 27.38 102 LEU A N 1
ATOM 747 C CA . LEU A 1 102 ? 32.333 34.055 18.242 1.00 27.20 102 LEU A CA 1
ATOM 748 C C . LEU A 1 102 ? 32.640 35.350 17.487 1.00 26.51 102 LEU A C 1
ATOM 749 O O . LEU A 1 102 ? 32.065 36.403 17.782 1.00 25.42 102 LEU A O 1
ATOM 754 N N . GLN A 1 103 ? 33.537 35.285 16.508 1.00 26.54 103 GLN A N 1
ATOM 755 C CA . GLN A 1 103 ? 33.733 36.431 15.592 1.00 28.36 103 GLN A CA 1
ATOM 756 C C . GLN A 1 103 ? 32.455 36.775 14.819 1.00 26.74 103 GLN A C 1
ATOM 757 O O . GLN A 1 103 ? 32.125 37.947 14.645 1.00 26.67 103 GLN A O 1
ATOM 763 N N . ARG A 1 104 ? 31.736 35.747 14.358 1.00 26.19 104 ARG A N 1
ATOM 764 C CA . ARG A 1 104 ? 30.429 35.953 13.682 1.00 24.88 104 ARG A CA 1
ATOM 765 C C . ARG A 1 104 ? 29.481 36.707 14.606 1.00 24.77 104 ARG A C 1
ATOM 766 O O . ARG A 1 104 ? 28.872 37.713 14.193 1.00 23.80 104 ARG A O 1
ATOM 774 N N . ALA A 1 105 ? 29.366 36.233 15.856 1.00 23.62 105 ALA A N 1
ATOM 775 C CA . ALA A 1 105 ? 28.502 36.899 16.857 1.00 23.62 105 ALA A CA 1
ATOM 776 C C . ALA A 1 105 ? 28.884 38.362 17.067 1.00 23.79 105 ALA A C 1
ATOM 777 O O . ALA A 1 105 ? 28.029 39.243 17.037 1.00 23.97 105 ALA A O 1
ATOM 779 N N . GLU A 1 106 ? 30.177 38.611 17.277 1.00 24.34 106 GLU A N 1
ATOM 780 C CA . GLU A 1 106 ? 30.665 39.977 17.438 1.00 25.37 106 GLU A CA 1
ATOM 781 C C . GLU A 1 106 ? 30.321 40.876 16.238 1.00 24.52 106 GLU A C 1
ATOM 782 O O . GLU A 1 106 ? 29.875 42.007 16.411 1.00 24.86 106 GLU A O 1
ATOM 788 N N . ALA A 1 107 ? 30.520 40.374 15.026 1.00 25.21 107 ALA A N 1
ATOM 789 C CA . ALA A 1 107 ? 30.215 41.169 13.831 1.00 24.83 107 ALA A CA 1
ATOM 790 C C . ALA A 1 107 ? 28.727 41.463 13.720 1.00 24.51 107 ALA A C 1
ATOM 791 O O . ALA A 1 107 ? 28.349 42.596 13.409 1.00 24.66 107 ALA A O 1
ATOM 793 N N . LEU A 1 108 ? 27.872 40.468 14.003 1.00 23.93 108 LEU A N 1
ATOM 794 C CA . LEU A 1 108 ? 26.408 40.679 13.955 1.00 23.41 108 LEU A CA 1
ATOM 795 C C . LEU A 1 108 ? 25.959 41.659 15.013 1.00 22.67 108 LEU A C 1
ATOM 796 O O . LEU A 1 108 ? 25.096 42.508 14.758 1.00 22.41 108 LEU A O 1
ATOM 801 N N . ARG A 1 109 ? 26.533 41.536 16.205 1.00 23.21 109 ARG A N 1
ATOM 802 C CA . ARG A 1 109 ? 26.283 42.510 17.292 1.00 23.78 109 ARG A CA 1
ATOM 803 C C . ARG A 1 109 ? 26.609 43.964 16.824 1.00 25.30 109 ARG A C 1
ATOM 804 O O . ARG A 1 109 ? 25.786 44.880 16.913 1.00 24.91 109 ARG A O 1
ATOM 812 N N . ASP A 1 110 ? 27.815 44.150 16.319 1.00 27.15 110 ASP A N 1
ATOM 813 C CA . ASP A 1 110 ? 28.247 45.446 15.774 1.00 29.09 110 ASP A CA 1
ATOM 814 C C . ASP A 1 110 ? 27.387 45.930 14.616 1.00 29.65 110 ASP A C 1
ATOM 815 O O . ASP A 1 110 ? 27.292 47.129 14.375 1.00 31.30 110 ASP A O 1
ATOM 820 N N . ALA A 1 111 ? 26.753 45.003 13.899 1.00 29.48 111 ALA A N 1
ATOM 821 C CA . ALA A 1 111 ? 25.848 45.371 12.822 1.00 28.39 111 ALA A CA 1
ATOM 822 C C . ALA A 1 111 ? 24.422 45.684 13.285 1.00 28.66 111 ALA A C 1
ATOM 823 O O . ALA A 1 111 ? 23.590 46.078 12.453 1.00 29.21 111 ALA A O 1
ATOM 825 N N . GLY A 1 112 ? 24.121 45.513 14.583 1.00 26.67 112 GLY A N 1
ATOM 826 C CA . GLY A 1 112 ? 22.796 45.885 15.125 1.00 25.33 112 GLY A CA 1
ATOM 827 C C . GLY A 1 112 ? 21.920 44.737 15.631 1.00 25.08 112 GLY A C 1
ATOM 828 O O . GLY A 1 112 ? 20.819 44.961 16.125 1.00 25.44 112 GLY A O 1
ATOM 829 N N . ALA A 1 113 ? 22.407 43.505 15.526 1.00 24.54 113 ALA A N 1
ATOM 830 C CA . ALA A 1 113 ? 21.633 42.319 15.953 1.00 24.19 113 ALA A CA 1
ATOM 831 C C . ALA A 1 113 ? 21.441 42.289 17.443 1.00 23.96 113 ALA A C 1
ATOM 832 O O . ALA A 1 113 ? 22.388 42.521 18.214 1.00 23.49 113 ALA A O 1
ATOM 834 N N . ASP A 1 114 ? 20.216 41.980 17.854 1.00 24.59 114 ASP A N 1
ATOM 835 C CA . ASP A 1 114 ? 19.878 41.896 19.276 1.00 25.10 114 ASP A CA 1
ATOM 836 C C . ASP A 1 114 ? 19.349 40.524 19.723 1.00 24.51 114 ASP A C 1
ATOM 837 O O . ASP A 1 114 ? 19.179 40.303 20.935 1.00 25.39 114 ASP A O 1
ATOM 842 N N . PHE A 1 115 ? 19.072 39.622 18.770 1.00 22.48 115 PHE A N 1
ATOM 843 C CA . PHE A 1 115 ? 18.518 38.307 19.090 1.00 22.77 115 PHE A CA 1
ATOM 844 C C . PHE A 1 115 ? 19.410 37.227 18.470 1.00 22.46 115 PHE A C 1
ATOM 845 O O . PHE A 1 115 ? 19.580 37.186 17.261 1.00 22.72 115 PHE A O 1
ATOM 853 N N . PHE A 1 116 ? 19.979 36.379 19.314 1.00 21.45 116 PHE A N 1
ATOM 854 C CA . PHE A 1 116 ? 20.963 35.398 18.901 1.00 21.59 116 PHE A CA 1
ATOM 855 C C . PHE A 1 116 ? 20.508 34.007 19.272 1.00 21.35 116 PHE A C 1
ATOM 856 O O . PHE A 1 116 ? 19.927 33.809 20.331 1.00 22.00 116 PHE A O 1
ATOM 864 N N . CYS A 1 117 ? 20.802 33.050 18.410 1.00 21.18 117 CYS A N 1
ATOM 865 C CA . CYS A 1 117 ? 20.475 31.656 18.643 1.00 22.63 117 CYS A CA 1
ATOM 866 C C . CYS A 1 117 ? 21.741 30.830 18.487 1.00 23.37 117 CYS A C 1
ATOM 867 O O . CYS A 1 117 ? 22.339 30.785 17.403 1.00 22.52 117 CYS A O 1
ATOM 870 N N . VAL A 1 118 ? 22.176 30.211 19.583 1.00 24.07 118 VAL A N 1
ATOM 871 C CA . VAL A 1 118 ? 23.235 29.196 19.518 1.00 24.60 118 VAL A CA 1
ATOM 872 C C . VAL A 1 118 ? 22.583 27.879 19.236 1.00 25.23 118 VAL A C 1
ATOM 873 O O . VAL A 1 118 ? 21.743 27.409 20.006 1.00 24.61 118 VAL A O 1
ATOM 877 N N . ASP A 1 119 ? 22.976 27.267 18.139 1.00 25.24 119 ASP A N 1
ATOM 878 C CA . ASP A 1 119 ? 22.227 26.139 17.664 1.00 27.73 119 ASP A CA 1
ATOM 879 C C . ASP A 1 119 ? 23.182 24.986 17.408 1.00 26.84 119 ASP A C 1
ATOM 880 O O . ASP A 1 119 ? 24.058 25.079 16.530 1.00 27.25 119 ASP A O 1
ATOM 885 N N . VAL A 1 120 ? 23.077 23.936 18.219 1.00 25.60 120 VAL A N 1
ATOM 886 C CA . VAL A 1 120 ? 23.965 22.757 18.064 1.00 24.86 120 VAL A CA 1
ATOM 887 C C . VAL A 1 120 ? 23.194 21.483 18.254 1.00 24.06 120 VAL A C 1
ATOM 888 O O . VAL A 1 120 ? 22.071 21.516 18.785 1.00 23.73 120 VAL A O 1
ATOM 892 N N . ALA A 1 121 ? 23.796 20.358 17.853 1.00 23.22 121 ALA A N 1
ATOM 893 C CA . ALA A 1 121 ? 23.105 19.052 17.894 1.00 22.94 121 ALA A CA 1
ATOM 894 C C . ALA A 1 121 ? 22.815 18.583 19.315 1.00 21.86 121 ALA A C 1
ATOM 895 O O . ALA A 1 121 ? 21.740 18.056 19.614 1.00 21.68 121 ALA A O 1
ATOM 897 N N . HIS A 1 122 ? 23.786 18.774 20.187 1.00 20.26 122 HIS A N 1
ATOM 898 C CA . HIS A 1 122 ? 23.674 18.286 21.548 1.00 19.82 122 HIS A CA 1
ATOM 899 C C . HIS A 1 122 ? 24.218 19.395 22.456 1.00 19.52 122 HIS A C 1
ATOM 900 O O . HIS A 1 122 ? 25.406 19.445 22.745 1.00 20.11 122 HIS A O 1
ATOM 907 N N . ALA A 1 123 ? 23.338 20.296 22.856 1.00 19.55 123 ALA A N 1
ATOM 908 C CA . ALA A 1 123 ? 23.722 21.470 23.610 1.00 19.63 123 ALA A CA 1
ATOM 909 C C . ALA A 1 123 ? 24.061 21.204 25.088 1.00 19.95 123 ALA A C 1
ATOM 910 O O . ALA A 1 123 ? 24.728 22.027 25.734 1.00 21.00 123 ALA A O 1
ATOM 912 N N . HIS A 1 124 ? 23.666 20.041 25.614 1.00 19.37 124 HIS A N 1
ATOM 913 C CA . HIS A 1 124 ? 23.910 19.736 27.032 1.00 19.42 124 HIS A CA 1
ATOM 914 C C . HIS A 1 124 ? 25.358 19.235 27.135 1.00 19.34 124 HIS A C 1
ATOM 915 O O . HIS A 1 124 ? 25.626 18.031 27.265 1.00 18.93 124 HIS A O 1
ATOM 922 N N . ALA A 1 125 ? 26.301 20.175 27.016 1.00 20.24 125 ALA A N 1
ATOM 923 C CA . ALA A 1 125 ? 27.705 19.827 26.797 1.00 20.76 125 ALA A CA 1
ATOM 924 C C . ALA A 1 125 ? 28.606 20.980 27.259 1.00 22.20 125 ALA A C 1
ATOM 925 O O . ALA A 1 125 ? 28.257 22.132 27.085 1.00 20.82 125 ALA A O 1
ATOM 927 N N . LYS A 1 126 ? 29.768 20.643 27.818 1.00 23.42 126 LYS A N 1
ATOM 928 C CA . LYS A 1 126 ? 30.726 21.625 28.350 1.00 24.80 126 LYS A CA 1
ATOM 929 C C . LYS A 1 126 ? 31.091 22.712 27.336 1.00 24.73 126 LYS A C 1
ATOM 930 O O . LYS A 1 126 ? 31.036 23.885 27.682 1.00 25.05 126 LYS A O 1
ATOM 936 N N . TYR A 1 127 ? 31.423 22.347 26.097 1.00 25.69 127 TYR A N 1
ATOM 937 C CA . TYR A 1 127 ? 31.891 23.348 25.117 1.00 26.08 127 TYR A CA 1
ATOM 938 C C . TYR A 1 127 ? 30.794 24.316 24.693 1.00 25.16 127 TYR A C 1
ATOM 939 O O . TYR A 1 127 ? 31.070 25.415 24.234 1.00 24.43 127 TYR A O 1
ATOM 948 N N . VAL A 1 128 ? 29.540 23.892 24.826 1.00 23.95 128 VAL A N 1
ATOM 949 C CA . VAL A 1 128 ? 28.411 24.764 24.545 1.00 23.12 128 VAL A CA 1
ATOM 950 C C . VAL A 1 128 ? 28.196 25.732 25.720 1.00 22.68 128 VAL A C 1
ATOM 951 O O . VAL A 1 128 ? 27.947 26.918 25.518 1.00 22.29 128 VAL A O 1
ATOM 955 N N . GLY A 1 129 ? 28.278 25.228 26.949 1.00 21.76 129 GLY A N 1
ATOM 956 C CA . GLY A 1 129 ? 28.230 26.107 28.137 1.00 22.66 129 GLY A CA 1
ATOM 957 C C . GLY A 1 129 ? 29.345 27.160 28.096 1.00 22.83 129 GLY A C 1
ATOM 958 O O . GLY A 1 129 ? 29.137 28.336 28.462 1.00 22.99 129 GLY A O 1
ATOM 959 N N . LYS A 1 130 ? 30.511 26.748 27.619 1.00 22.69 130 LYS A N 1
ATOM 960 C CA . LYS A 1 130 ? 31.652 27.654 27.459 1.00 24.58 130 LYS A CA 1
ATOM 961 C C . LYS A 1 130 ? 31.308 28.746 26.451 1.00 23.35 130 LYS A C 1
ATOM 962 O O . LYS A 1 130 ? 31.531 29.920 26.696 1.00 22.14 130 LYS A O 1
ATOM 968 N N . THR A 1 131 ? 30.758 28.330 25.314 1.00 23.15 131 THR A N 1
ATOM 969 C CA . THR A 1 131 ? 30.293 29.254 24.278 1.00 23.29 131 THR A CA 1
ATOM 970 C C . THR A 1 131 ? 29.273 30.264 24.796 1.00 22.54 131 THR A C 1
ATOM 971 O O . THR A 1 131 ? 29.404 31.473 24.552 1.00 21.68 131 THR A O 1
ATOM 975 N N . LEU A 1 132 ? 28.268 29.783 25.533 1.00 21.53 132 LEU A N 1
ATOM 976 C CA . LEU A 1 132 ? 27.258 30.664 26.104 1.00 21.96 132 LEU A CA 1
ATOM 977 C C . LEU A 1 132 ? 27.833 31.675 27.084 1.00 23.09 132 LEU A C 1
ATOM 978 O O . LEU A 1 132 ? 27.384 32.815 27.116 1.00 23.27 132 LEU A O 1
ATOM 983 N N . LYS A 1 133 ? 28.779 31.240 27.915 1.00 23.50 133 LYS A N 1
ATOM 984 C CA . LYS A 1 133 ? 29.470 32.162 28.846 1.00 25.25 133 LYS A CA 1
ATOM 985 C C . LYS A 1 133 ? 30.134 33.326 28.057 1.00 24.40 133 LYS A C 1
ATOM 986 O O . LYS A 1 133 ? 29.955 34.520 28.385 1.00 23.98 133 LYS A O 1
ATOM 992 N N . SER A 1 134 ? 30.888 32.974 27.023 1.00 23.67 134 SER A N 1
ATOM 993 C CA . SER A 1 134 ? 31.503 33.972 26.140 1.00 23.29 134 SER A CA 1
ATOM 994 C C . SER A 1 134 ? 30.488 34.885 25.459 1.00 23.44 134 SER A C 1
ATOM 995 O O . SER A 1 134 ? 30.690 36.108 25.382 1.00 23.24 134 SER A O 1
ATOM 998 N N . LEU A 1 135 ? 29.401 34.300 24.951 1.00 22.91 135 LEU A N 1
ATOM 999 C CA . LEU A 1 135 ? 28.392 35.094 24.254 1.00 22.80 135 LEU A CA 1
ATOM 1000 C C . LEU A 1 135 ? 27.692 36.018 25.205 1.00 23.15 135 LEU A C 1
ATOM 1001 O O . LEU A 1 135 ? 27.408 37.142 24.848 1.00 22.85 135 LEU A O 1
ATOM 1006 N N . ARG A 1 136 ? 27.369 35.536 26.404 1.00 22.74 136 ARG A N 1
ATOM 1007 C CA . ARG A 1 136 ? 26.767 36.407 27.388 1.00 23.83 136 ARG A CA 1
ATOM 1008 C C . ARG A 1 136 ? 27.669 37.630 27.688 1.00 24.58 136 ARG A C 1
ATOM 1009 O O . ARG A 1 136 ? 27.170 38.760 27.798 1.00 24.94 136 ARG A O 1
ATOM 1017 N N . GLN A 1 137 ? 28.981 37.441 27.811 1.00 25.11 137 GLN A N 1
ATOM 1018 C CA . GLN A 1 137 ? 29.856 38.608 28.078 1.00 25.87 137 GLN A CA 1
ATOM 1019 C C . GLN A 1 137 ? 29.970 39.500 26.839 1.00 25.54 137 GLN A C 1
ATOM 1020 O O . GLN A 1 137 ? 29.967 40.734 26.962 1.00 25.12 137 GLN A O 1
ATOM 1026 N N . LEU A 1 138 ? 30.017 38.885 25.650 1.00 24.49 138 LEU A N 1
ATOM 1027 C CA . LEU A 1 138 ? 30.101 39.650 24.401 1.00 24.45 138 LEU A CA 1
ATOM 1028 C C . LEU A 1 138 ? 28.831 40.460 24.129 1.00 24.62 138 LEU A C 1
ATOM 1029 O O . LEU A 1 138 ? 28.892 41.589 23.633 1.00 25.40 138 LEU A O 1
ATOM 1034 N N . LEU A 1 139 ? 27.673 39.875 24.430 1.00 24.47 139 LEU A N 1
ATOM 1035 C CA . LEU A 1 139 ? 26.409 40.428 23.991 1.00 24.12 139 LEU A CA 1
ATOM 1036 C C . LEU A 1 139 ? 25.663 41.229 25.044 1.00 24.15 139 LEU A C 1
ATOM 1037 O O . LEU A 1 139 ? 24.639 41.779 24.746 1.00 24.52 139 LEU A O 1
ATOM 1042 N N . GLY A 1 140 ? 26.156 41.291 26.278 1.00 24.57 140 GLY A N 1
ATOM 1043 C CA . GLY A 1 140 ? 25.502 42.113 27.291 1.00 24.65 140 GLY A CA 1
ATOM 1044 C C . GLY A 1 140 ? 24.142 41.560 27.670 1.00 25.62 140 GLY A C 1
ATOM 1045 O O . GLY A 1 140 ? 24.015 40.375 28.012 1.00 25.52 140 GLY A O 1
ATOM 1046 N N . SER A 1 141 ? 23.123 42.408 27.599 1.00 24.56 141 SER A N 1
ATOM 1047 C CA . SER A 1 141 ? 21.786 42.024 28.019 1.00 26.02 141 SER A CA 1
ATOM 1048 C C . SER A 1 141 ? 20.905 41.577 26.845 1.00 25.05 141 SER A C 1
ATOM 1049 O O . SER A 1 141 ? 19.677 41.425 26.983 1.00 25.37 141 SER A O 1
ATOM 1052 N N . ARG A 1 142 ? 21.528 41.316 25.701 1.00 24.07 142 ARG A N 1
ATOM 1053 C CA . ARG A 1 142 ? 20.758 40.835 24.557 1.00 23.81 142 ARG A CA 1
ATOM 1054 C C . ARG A 1 142 ? 20.136 39.451 24.789 1.00 22.99 142 ARG A C 1
ATOM 1055 O O . ARG A 1 142 ? 20.535 38.716 25.670 1.00 23.43 142 ARG A O 1
ATOM 1063 N N . CYS A 1 143 ? 19.141 39.128 23.979 1.00 23.18 143 CYS A N 1
ATOM 1064 C CA . CYS A 1 143 ? 18.408 37.876 24.087 1.00 22.64 143 CYS A CA 1
ATOM 1065 C C . CYS A 1 143 ? 19.176 36.731 23.420 1.00 21.96 143 CYS A C 1
ATOM 1066 O O . CYS A 1 143 ? 19.514 36.810 22.242 1.00 21.88 143 CYS A O 1
ATOM 1069 N N . ILE A 1 144 ? 19.459 35.673 24.173 1.00 20.97 144 ILE A N 1
ATOM 1070 C CA . ILE A 1 144 ? 20.198 34.522 23.632 1.00 20.75 144 ILE A CA 1
ATOM 1071 C C . ILE A 1 144 ? 19.317 33.291 23.772 1.00 20.14 144 ILE A C 1
ATOM 1072 O O . ILE A 1 144 ? 18.955 32.918 24.901 1.00 18.72 144 ILE A O 1
ATOM 1077 N N . MET A 1 145 ? 18.977 32.671 22.637 1.00 18.05 145 MET A N 1
ATOM 1078 C CA . MET A 1 145 ? 18.285 31.382 22.618 1.00 18.78 145 MET A CA 1
ATOM 1079 C C . MET A 1 145 ? 19.359 30.334 22.407 1.00 18.74 145 MET A C 1
ATOM 1080 O O . MET A 1 145 ? 20.310 30.550 21.644 1.00 20.85 145 MET A O 1
ATOM 1085 N N . ALA A 1 146 ? 19.247 29.224 23.088 1.00 18.02 146 ALA A N 1
ATOM 1086 C CA . ALA A 1 146 ? 20.202 28.135 22.937 1.00 17.17 146 ALA A CA 1
ATOM 1087 C C . ALA A 1 146 ? 19.577 26.762 22.870 1.00 17.03 146 ALA A C 1
ATOM 1088 O O . ALA A 1 146 ? 18.691 26.483 23.574 1.00 16.86 146 ALA A O 1
ATOM 1090 N N . GLY A 1 147 ? 20.078 25.945 21.978 1.00 18.10 147 GLY A N 1
ATOM 1091 C CA . GLY A 1 147 ? 19.539 24.647 21.668 1.00 19.06 147 GLY A CA 1
ATOM 1092 C C . GLY A 1 147 ? 20.493 23.698 20.995 1.00 21.12 147 GLY A C 1
ATOM 1093 O O . GLY A 1 147 ? 21.526 24.114 20.592 1.00 21.80 147 GLY A O 1
ATOM 1094 N N . ASN A 1 148 ? 20.185 22.420 20.941 1.00 21.11 148 ASN A N 1
ATOM 1095 C CA . ASN A 1 148 ? 18.978 21.804 21.398 1.00 19.20 148 ASN A CA 1
ATOM 1096 C C . ASN A 1 148 ? 19.184 20.812 22.557 1.00 17.99 148 ASN A C 1
ATOM 1097 O O . ASN A 1 148 ? 20.200 20.200 22.682 1.00 17.84 148 ASN A O 1
ATOM 1102 N N . VAL A 1 149 ? 18.190 20.746 23.414 1.00 17.65 149 VAL A N 1
ATOM 1103 C CA . VAL A 1 149 ? 18.184 19.823 24.518 1.00 18.05 149 VAL A CA 1
ATOM 1104 C C . VAL A 1 149 ? 16.895 19.044 24.544 1.00 18.63 149 VAL A C 1
ATOM 1105 O O . VAL A 1 149 ? 15.984 19.379 23.900 1.00 18.91 149 VAL A O 1
ATOM 1109 N N . ALA A 1 150 ? 16.876 17.964 25.271 1.00 17.98 150 ALA A N 1
ATOM 1110 C CA . ALA A 1 150 ? 15.694 17.134 25.344 1.00 18.71 150 ALA A CA 1
ATOM 1111 C C . ALA A 1 150 ? 15.276 16.813 26.762 1.00 18.36 150 ALA A C 1
ATOM 1112 O O . ALA A 1 150 ? 14.351 16.015 26.955 1.00 19.10 150 ALA A O 1
ATOM 1114 N N . THR A 1 151 ? 15.948 17.391 27.753 1.00 17.76 151 THR A N 1
ATOM 1115 C CA . THR A 1 151 ? 15.634 17.073 29.169 1.00 17.52 151 THR A CA 1
ATOM 1116 C C . THR A 1 151 ? 15.624 18.349 30.042 1.00 17.16 151 THR A C 1
ATOM 1117 O O . THR A 1 151 ? 16.178 19.382 29.689 1.00 15.80 151 THR A O 1
ATOM 1121 N N . TYR A 1 152 ? 14.986 18.236 31.185 1.00 17.70 152 TYR A N 1
ATOM 1122 C CA . TYR A 1 152 ? 15.035 19.288 32.197 1.00 18.39 152 TYR A CA 1
ATOM 1123 C C . TYR A 1 152 ? 16.483 19.586 32.582 1.00 17.84 152 TYR A C 1
ATOM 1124 O O . TYR A 1 152 ? 16.870 20.754 32.663 1.00 19.23 152 TYR A O 1
ATOM 1133 N N . ALA A 1 153 ? 17.296 18.556 32.793 1.00 18.12 153 ALA A N 1
ATOM 1134 C CA . ALA A 1 153 ? 18.712 18.781 33.143 1.00 19.20 153 ALA A CA 1
ATOM 1135 C C . ALA A 1 153 ? 19.442 19.617 32.073 1.00 19.24 153 ALA A C 1
ATOM 1136 O O . ALA A 1 153 ? 20.248 20.491 32.395 1.00 19.38 153 ALA A O 1
ATOM 1138 N N . GLY A 1 154 ? 19.149 19.354 30.800 1.00 18.98 154 GLY A N 1
ATOM 1139 C CA . GLY A 1 154 ? 19.778 20.110 29.703 1.00 17.80 154 GLY A CA 1
ATOM 1140 C C . GLY A 1 154 ? 19.324 21.557 29.687 1.00 18.32 154 GLY A C 1
ATOM 1141 O O . GLY A 1 154 ? 20.121 22.468 29.510 1.00 18.93 154 GLY A O 1
ATOM 1142 N N . ALA A 1 155 ? 18.021 21.758 29.824 1.00 17.79 155 ALA A N 1
ATOM 1143 C CA . ALA A 1 155 ? 17.432 23.094 29.808 1.00 17.69 155 ALA A CA 1
ATOM 1144 C C . ALA A 1 155 ? 17.979 23.909 30.990 1.00 18.31 155 ALA A C 1
ATOM 1145 O O . ALA A 1 155 ? 18.397 25.057 30.809 1.00 17.68 155 ALA A O 1
ATOM 1147 N N . ASP A 1 156 ? 17.992 23.289 32.175 1.00 17.97 156 ASP A N 1
ATOM 1148 C CA . ASP A 1 156 ? 18.530 23.967 33.366 1.00 20.13 156 ASP A CA 1
ATOM 1149 C C . ASP A 1 156 ? 19.994 24.267 33.202 1.00 19.82 156 ASP A C 1
ATOM 1150 O O . ASP A 1 156 ? 20.464 25.347 33.584 1.00 20.66 156 ASP A O 1
ATOM 1155 N N . TYR A 1 157 ? 20.739 23.329 32.610 1.00 19.38 157 TYR A N 1
ATOM 1156 C CA . TYR A 1 157 ? 22.134 23.584 32.288 1.00 19.17 157 TYR A CA 1
ATOM 1157 C C . TYR A 1 157 ? 22.326 24.870 31.430 1.00 18.71 157 TYR A C 1
ATOM 1158 O O . TYR A 1 157 ? 23.161 25.748 31.736 1.00 18.40 157 TYR A O 1
ATOM 1167 N N . LEU A 1 158 ? 21.574 24.963 30.330 1.00 18.63 158 LEU A N 1
ATOM 1168 C CA . LEU A 1 158 ? 21.722 26.102 29.430 1.00 19.07 158 LEU A CA 1
ATOM 1169 C C . LEU A 1 158 ? 21.314 27.408 30.153 1.00 19.29 158 LEU A C 1
ATOM 1170 O O . LEU A 1 158 ? 21.938 28.447 29.967 1.00 19.77 158 LEU A O 1
ATO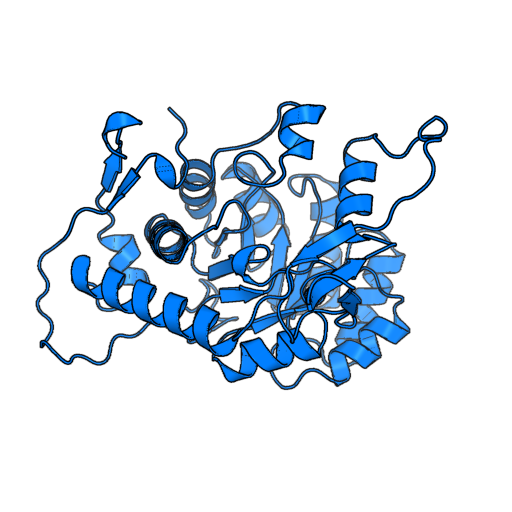M 1175 N N . ALA A 1 159 ? 20.256 27.346 30.945 1.00 19.58 159 ALA A N 1
ATOM 1176 C CA . ALA A 1 159 ? 19.812 28.508 31.731 1.00 21.82 159 ALA A CA 1
ATOM 1177 C C . ALA A 1 159 ? 20.949 28.957 32.657 1.00 22.58 159 ALA A C 1
ATOM 1178 O O . ALA A 1 159 ? 21.249 30.157 32.761 1.00 23.39 159 ALA A O 1
ATOM 1180 N N . SER A 1 160 ? 21.596 27.990 33.301 1.00 23.26 160 SER A N 1
ATOM 1181 C CA . SER A 1 160 ? 22.721 28.279 34.226 1.00 24.11 160 SER A CA 1
ATOM 1182 C C . SER A 1 160 ? 23.908 28.909 33.522 1.00 24.24 160 SER A C 1
ATOM 1183 O O . SER A 1 160 ? 24.604 29.738 34.104 1.00 24.11 160 SER A O 1
ATOM 1186 N N . CYS A 1 161 ? 24.132 28.534 32.262 1.00 23.34 161 CYS A N 1
ATOM 1187 C CA . CYS A 1 161 ? 25.230 29.079 31.496 1.00 23.67 161 CYS A CA 1
ATOM 1188 C C . CYS A 1 161 ? 24.906 30.426 30.835 1.00 24.18 161 CYS A C 1
ATOM 1189 O O . CYS A 1 161 ? 25.748 30.989 30.130 1.00 24.63 161 CYS A O 1
ATOM 1192 N N . GLY A 1 162 ? 23.690 30.919 31.063 1.00 24.81 162 GLY A N 1
ATOM 1193 C CA . GLY A 1 162 ? 23.292 32.227 30.585 1.00 25.10 162 GLY A CA 1
ATOM 1194 C C . GLY A 1 162 ? 22.291 32.299 29.450 1.00 25.62 162 GLY A C 1
ATOM 1195 O O . GLY A 1 162 ? 21.992 33.413 28.999 1.00 26.62 162 GLY A O 1
ATOM 1196 N N . ALA A 1 163 ? 21.747 31.166 28.977 1.00 23.68 163 ALA A N 1
ATOM 1197 C CA . ALA A 1 163 ? 20.698 31.265 27.957 1.00 22.93 163 ALA A CA 1
ATOM 1198 C C . ALA A 1 163 ? 19.424 31.897 28.521 1.00 22.69 163 ALA A C 1
ATOM 1199 O O . ALA A 1 163 ? 19.014 31.598 29.666 1.00 22.61 163 ALA A O 1
ATOM 1201 N N . ASP A 1 164 ? 18.797 32.758 27.717 1.00 20.92 164 ASP A N 1
ATOM 1202 C CA . ASP A 1 164 ? 17.505 33.342 28.063 1.00 20.82 164 ASP A CA 1
ATOM 1203 C C . ASP A 1 164 ? 16.355 32.416 27.678 1.00 20.12 164 ASP A C 1
ATOM 1204 O O . ASP A 1 164 ? 15.340 32.326 28.371 1.00 20.32 164 ASP A O 1
ATOM 1209 N N . ILE A 1 165 ? 16.499 31.759 26.533 1.00 19.29 165 ILE A N 1
ATOM 1210 C CA . ILE A 1 165 ? 15.400 30.942 25.977 1.00 18.30 165 ILE A CA 1
ATOM 1211 C C . ILE A 1 165 ? 16.051 29.645 25.512 1.00 17.95 165 ILE A C 1
ATOM 1212 O O . ILE A 1 165 ? 17.161 29.668 24.992 1.00 18.02 165 ILE A O 1
ATOM 1217 N N . ILE A 1 166 ? 15.370 28.521 25.707 1.00 17.27 166 ILE A N 1
ATOM 1218 C CA . ILE A 1 166 ? 15.948 27.222 25.449 1.00 17.54 166 ILE A CA 1
ATOM 1219 C C . ILE A 1 166 ? 15.129 26.566 24.352 1.00 17.74 166 ILE A C 1
ATOM 1220 O O . ILE A 1 166 ? 13.908 26.575 24.401 1.00 19.03 166 ILE A O 1
ATOM 1225 N N . LYS A 1 167 ? 15.810 26.013 23.368 1.00 18.11 167 LYS A N 1
ATOM 1226 C CA . LYS A 1 167 ? 15.133 25.325 22.260 1.00 19.27 167 LYS A CA 1
ATOM 1227 C C . LYS A 1 167 ? 15.222 23.796 22.485 1.00 19.28 167 LYS A C 1
ATOM 1228 O O . LYS A 1 167 ? 16.315 23.268 22.697 1.00 17.89 167 LYS A O 1
ATOM 1234 N N . ALA A 1 168 ? 14.062 23.127 22.509 1.00 18.82 168 ALA A N 1
ATOM 1235 C CA . ALA A 1 168 ? 13.949 21.708 22.871 1.00 18.82 168 ALA A CA 1
ATOM 1236 C C . ALA A 1 168 ? 13.567 20.886 21.646 1.00 19.76 168 ALA A C 1
ATOM 1237 O O . ALA A 1 168 ? 12.702 21.297 20.858 1.00 19.14 168 ALA A O 1
ATOM 1239 N N . GLY A 1 169 ? 14.207 19.732 21.507 1.00 20.30 169 GLY A N 1
ATOM 1240 C CA . GLY A 1 169 ? 13.852 18.741 20.494 1.00 21.63 169 GLY A CA 1
ATOM 1241 C C . GLY A 1 169 ? 15.141 18.148 19.966 1.00 24.80 169 GLY A C 1
ATOM 1242 O O . GLY A 1 169 ? 15.931 18.838 19.346 1.00 23.70 169 GLY A O 1
ATOM 1243 N N . ILE A 1 170 ? 15.375 16.867 20.197 1.00 27.97 170 ILE A N 1
ATOM 1244 C CA . ILE A 1 170 ? 16.676 16.332 19.781 1.00 33.38 170 ILE A CA 1
ATOM 1245 C C . ILE A 1 170 ? 16.613 15.734 18.385 1.00 37.21 170 ILE A C 1
ATOM 1246 O O . ILE A 1 170 ? 17.431 16.051 17.474 1.00 39.43 170 ILE A O 1
ATOM 1251 N N . GLY A 1 171 ? 15.614 14.885 18.223 1.00 40.38 171 GLY A N 1
ATOM 1252 C CA . GLY A 1 171 ? 15.494 14.063 17.056 1.00 44.37 171 GLY A CA 1
ATOM 1253 C C . GLY A 1 171 ? 15.027 12.780 17.669 1.00 46.73 171 GLY A C 1
ATOM 1254 O O . GLY A 1 171 ? 15.813 11.863 17.865 1.00 47.41 171 GLY A O 1
ATOM 1255 N N . GLY A 1 172 ? 13.743 12.765 18.025 1.00 49.24 172 GLY A N 1
ATOM 1256 C CA . GLY A 1 172 ? 13.076 11.626 18.638 1.00 51.47 172 GLY A CA 1
ATOM 1257 C C . GLY A 1 172 ? 11.642 11.699 18.181 1.00 53.57 172 GLY A C 1
ATOM 1258 O O . GLY A 1 172 ? 10.976 10.669 17.988 1.00 53.92 172 GLY A O 1
ATOM 1259 N N . GLY A 1 173 ? 11.182 12.946 18.033 1.00 55.31 173 GLY A N 1
ATOM 1260 C CA . GLY A 1 173 ? 10.024 13.306 17.215 1.00 56.58 173 GLY A CA 1
ATOM 1261 C C . GLY A 1 173 ? 10.399 14.436 16.255 1.00 57.50 173 GLY A C 1
ATOM 1262 O O . GLY A 1 173 ? 9.868 15.538 16.385 1.00 58.14 173 GLY A O 1
ATOM 1263 N N . SER A 1 174 ? 11.342 14.176 15.330 1.00 58.06 174 SER A N 1
ATOM 1264 C CA . SER A 1 174 ? 11.634 15.042 14.145 1.00 58.17 174 SER A CA 1
ATOM 1265 C C . SER A 1 174 ? 12.792 14.562 13.217 1.00 57.98 174 SER A C 1
ATOM 1266 O O . SER A 1 174 ? 12.523 14.035 12.122 1.00 58.44 174 SER A O 1
ATOM 1269 N N . VAL A 1 175 ? 14.060 14.771 13.610 1.00 56.86 175 VAL A N 1
ATOM 1270 C CA . VAL A 1 175 ? 15.166 14.300 12.745 1.00 55.28 175 VAL A CA 1
ATOM 1271 C C . VAL A 1 175 ? 15.257 12.776 12.801 1.00 53.76 175 VAL A C 1
ATOM 1272 O O . VAL A 1 175 ? 15.682 12.159 13.810 1.00 53.00 175 VAL A O 1
ATOM 1276 N N . CYS A 1 176 ? 14.785 12.202 11.695 1.00 51.22 176 CYS A N 1
ATOM 1277 C CA . CYS A 1 176 ? 14.694 10.774 11.505 1.00 49.39 176 CYS A CA 1
ATOM 1278 C C . CYS A 1 176 ? 16.097 10.177 11.569 1.00 46.05 176 CYS A C 1
ATOM 1279 O O . CYS A 1 176 ? 16.304 9.154 12.211 1.00 45.10 176 CYS A O 1
ATOM 1282 N N . SER A 1 177 ? 17.046 10.858 10.929 1.00 42.13 177 SER A N 1
ATOM 1283 C CA . SER A 1 177 ? 18.442 10.455 10.870 1.00 39.02 177 SER A CA 1
ATOM 1284 C C . SER A 1 177 ? 19.095 10.252 12.263 1.00 36.24 177 SER A C 1
ATOM 1285 O O . SER A 1 177 ? 19.770 9.260 12.490 1.00 35.12 177 SER A O 1
ATOM 1288 N N . THR A 1 178 ? 18.883 11.187 13.184 1.00 33.35 178 THR A N 1
ATOM 1289 C CA . THR A 1 178 ? 19.439 11.059 14.532 1.00 31.56 178 THR A CA 1
ATOM 1290 C C . THR A 1 178 ? 18.963 9.773 15.216 1.00 30.54 178 THR A C 1
ATOM 1291 O O . THR A 1 178 ? 19.775 9.017 15.741 1.00 28.51 178 THR A O 1
ATOM 1295 N N . ARG A 1 179 ? 17.653 9.526 15.191 1.00 29.64 179 ARG A N 1
ATOM 1296 C CA . ARG A 1 179 ? 17.079 8.312 15.827 1.00 30.55 179 ARG A CA 1
ATOM 1297 C C . ARG A 1 179 ? 17.589 7.051 15.152 1.00 29.48 179 ARG A C 1
ATOM 1298 O O . ARG A 1 179 ? 17.959 6.072 15.803 1.00 29.97 179 ARG A O 1
ATOM 1306 N N . ILE A 1 180 ? 17.577 7.073 13.831 1.00 28.35 180 ILE A N 1
ATOM 1307 C CA . ILE A 1 180 ? 18.008 5.930 13.055 1.00 28.64 180 ILE A CA 1
ATOM 1308 C C . ILE A 1 180 ? 19.469 5.595 13.274 1.00 26.82 180 ILE A C 1
ATOM 1309 O O . ILE A 1 180 ? 19.828 4.419 13.425 1.00 27.05 180 ILE A O 1
ATOM 1314 N N . LYS A 1 181 ? 20.314 6.620 13.269 1.00 24.88 181 LYS A N 1
ATOM 1315 C CA . LYS A 1 181 ? 21.750 6.396 13.285 1.00 24.26 181 LYS A CA 1
ATOM 1316 C C . LYS A 1 181 ? 22.324 6.233 14.689 1.00 22.67 181 LYS A C 1
ATOM 1317 O O . LYS A 1 181 ? 23.335 5.558 14.835 1.00 21.19 181 LYS A O 1
ATOM 1323 N N . THR A 1 182 ? 21.706 6.853 15.705 1.00 21.15 182 THR A N 1
ATOM 1324 C CA . THR A 1 182 ? 22.295 6.796 17.081 1.00 20.05 182 THR A CA 1
ATOM 1325 C C . THR A 1 182 ? 21.387 6.203 18.136 1.00 19.51 182 THR A C 1
ATOM 1326 O O . THR A 1 182 ? 21.860 5.816 19.211 1.00 19.66 182 THR A O 1
ATOM 1330 N N . GLY A 1 183 ? 20.090 6.191 17.865 1.00 19.27 183 GLY A N 1
ATOM 1331 C CA . GLY A 1 183 ? 19.113 5.634 18.817 1.00 19.15 183 GLY A CA 1
ATOM 1332 C C . GLY A 1 183 ? 18.618 6.621 19.862 1.00 18.77 183 GLY A C 1
ATOM 1333 O O . GLY A 1 183 ? 17.827 6.263 20.737 1.00 18.78 183 GLY A O 1
ATOM 1334 N N . PHE A 1 184 ? 19.098 7.855 19.772 1.00 18.96 184 PHE A N 1
ATOM 1335 C CA . PHE A 1 184 ? 18.786 8.911 20.745 1.00 19.27 184 PHE A CA 1
ATOM 1336 C C . PHE A 1 184 ? 17.600 9.791 20.342 1.00 20.05 184 PHE A C 1
ATOM 1337 O O . PHE A 1 184 ? 17.423 10.120 19.174 1.00 20.84 184 PHE A O 1
ATOM 1345 N N . GLY A 1 185 ? 16.807 10.188 21.339 1.00 19.79 185 GLY A N 1
ATOM 1346 C CA . GLY A 1 185 ? 15.732 11.130 21.112 1.00 19.17 185 GLY A CA 1
ATOM 1347 C C . GLY A 1 185 ? 14.724 11.075 22.249 1.00 19.43 185 GLY A C 1
ATOM 1348 O O . GLY A 1 185 ? 14.793 10.184 23.115 1.00 19.74 185 GLY A O 1
ATOM 1349 N N . VAL A 1 186 ? 13.833 12.062 22.284 1.00 18.45 186 VAL A N 1
ATOM 1350 C CA . VAL A 1 186 ? 12.751 12.107 23.304 1.00 19.67 186 VAL A CA 1
ATOM 1351 C C . VAL A 1 186 ? 11.488 12.560 22.557 1.00 19.41 186 VAL A C 1
ATOM 1352 O O . VAL A 1 186 ? 11.509 13.600 21.905 1.00 19.53 186 VAL A O 1
ATOM 1356 N N . PRO A 1 187 ? 10.394 11.772 22.621 1.00 19.14 187 PRO A N 1
ATOM 1357 C CA .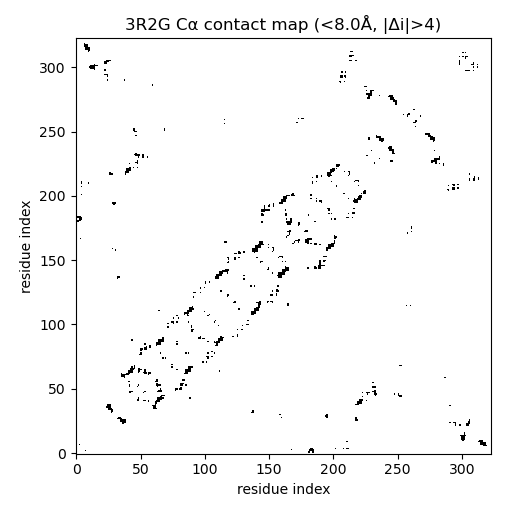 PRO A 1 187 ? 9.145 12.177 21.970 1.00 19.67 187 PRO A CA 1
ATOM 1358 C C . PRO A 1 187 ? 8.764 13.594 22.429 1.00 19.40 187 PRO A C 1
ATOM 1359 O O . PRO A 1 187 ? 8.983 13.932 23.608 1.00 17.83 187 PRO A O 1
ATOM 1363 N N . MET A 1 188 ? 8.226 14.407 21.518 1.00 18.80 188 MET A N 1
ATOM 1364 C CA . MET A 1 188 ? 8.221 15.873 21.717 1.00 18.41 188 MET A CA 1
ATOM 1365 C C . MET A 1 188 ? 7.401 16.378 22.886 1.00 18.69 188 MET A C 1
ATOM 1366 O O . MET A 1 188 ? 7.819 17.338 23.523 1.00 18.33 188 MET A O 1
ATOM 1371 N N . LEU A 1 189 ? 6.233 15.776 23.167 1.00 18.06 189 LEU A N 1
ATOM 1372 C CA . LEU A 1 189 ? 5.443 16.290 24.316 1.00 18.42 189 LEU A CA 1
ATOM 1373 C C . LEU A 1 189 ? 6.105 16.014 25.652 1.00 18.16 189 LEU A C 1
ATOM 1374 O O . LEU A 1 189 ? 6.103 16.874 26.549 1.00 18.32 189 LEU A O 1
ATOM 1379 N N . THR A 1 190 ? 6.687 14.823 25.796 1.00 18.65 190 THR A N 1
ATOM 1380 C CA . THR A 1 190 ? 7.445 14.524 27.011 1.00 19.52 190 THR A CA 1
ATOM 1381 C C . THR A 1 190 ? 8.621 15.474 27.148 1.00 19.25 190 THR A C 1
ATOM 1382 O O . THR A 1 190 ? 8.898 16.028 28.233 1.00 20.29 190 THR A O 1
ATOM 1386 N N . CYS A 1 191 ? 9.298 15.692 26.039 1.00 19.49 191 CYS A N 1
ATOM 1387 C CA . CYS A 1 191 ? 10.434 16.613 26.006 1.00 20.44 191 CYS A CA 1
ATOM 1388 C C . CYS A 1 191 ? 10.006 18.041 26.420 1.00 20.54 191 CYS A C 1
ATOM 1389 O O . CYS A 1 191 ? 10.603 18.631 27.331 1.00 19.72 191 CYS A O 1
ATOM 1392 N N . ILE A 1 192 ? 8.975 18.577 25.752 1.00 19.65 192 ILE A N 1
ATOM 1393 C CA . ILE A 1 192 ? 8.452 19.926 26.056 1.00 20.78 192 ILE A CA 1
ATOM 1394 C C . ILE A 1 192 ? 8.055 20.032 27.535 1.00 21.68 192 ILE A C 1
ATOM 1395 O O . ILE A 1 192 ? 8.459 20.963 28.235 1.00 22.30 192 ILE A O 1
ATOM 1400 N N . GLN A 1 193 ? 7.260 19.087 28.005 1.00 22.64 193 GLN A N 1
ATOM 1401 C CA . GLN A 1 193 ? 6.808 19.102 29.401 1.00 24.06 193 GLN A CA 1
ATOM 1402 C C . GLN A 1 193 ? 7.981 19.057 30.391 1.00 23.89 193 GLN A C 1
ATOM 1403 O O . GLN A 1 193 ? 7.994 19.817 31.360 1.00 23.87 193 GLN A O 1
ATOM 1409 N N . ASP A 1 194 ? 8.953 18.180 30.142 1.00 22.17 194 ASP A N 1
ATOM 1410 C CA . ASP A 1 194 ? 10.118 18.075 30.992 1.00 22.39 194 ASP A CA 1
ATOM 1411 C C . ASP A 1 194 ? 10.987 19.346 30.973 1.00 21.82 194 ASP A C 1
ATOM 1412 O O . ASP A 1 194 ? 11.355 19.850 32.018 1.00 20.35 194 ASP A O 1
ATOM 1417 N N . CYS A 1 195 ? 11.289 19.863 29.779 1.00 20.88 195 CYS A N 1
ATOM 1418 C CA . CYS A 1 195 ? 12.150 21.035 29.653 1.00 21.42 195 CYS A CA 1
ATOM 1419 C C . CYS A 1 195 ? 11.501 22.271 30.266 1.00 21.62 195 CYS A C 1
ATOM 1420 O O . CYS A 1 195 ? 12.195 23.133 30.827 1.00 20.29 195 CYS A O 1
ATOM 1423 N N . SER A 1 196 ? 10.174 22.356 30.144 1.00 21.84 196 SER A N 1
ATOM 1424 C CA . SER A 1 196 ? 9.451 23.524 30.634 1.00 23.60 196 SER A CA 1
ATOM 1425 C C . SER A 1 196 ? 9.348 23.608 32.173 1.00 24.40 196 SER A C 1
ATOM 1426 O O . SER A 1 196 ? 8.819 24.570 32.708 1.00 25.09 196 SER A O 1
ATOM 1429 N N . ARG A 1 197 ? 9.897 22.621 32.865 1.00 25.32 197 ARG A N 1
ATOM 1430 C CA . ARG A 1 197 ? 10.099 22.707 34.301 1.00 27.23 197 ARG A CA 1
ATOM 1431 C C . ARG A 1 197 ? 11.216 23.693 34.662 1.00 27.49 197 ARG A C 1
ATOM 1432 O O . ARG A 1 197 ? 11.308 24.143 35.819 1.00 27.20 197 ARG A O 1
ATOM 1440 N N . ALA A 1 198 ? 12.085 24.007 33.696 1.00 26.47 198 ALA A N 1
ATOM 1441 C CA . ALA A 1 198 ? 13.149 24.984 33.915 1.00 26.81 198 ALA A CA 1
ATOM 1442 C C . ALA A 1 198 ? 12.550 26.399 33.980 1.00 26.94 198 ALA A C 1
ATOM 1443 O O . ALA A 1 198 ? 11.434 26.619 33.500 1.00 26.73 198 ALA A O 1
ATOM 1445 N N . ASP A 1 199 ? 13.276 27.358 34.551 1.00 26.84 199 ASP A N 1
ATOM 1446 C CA . ASP A 1 199 ? 12.705 28.709 34.723 1.00 28.44 199 ASP A CA 1
ATOM 1447 C C . ASP A 1 199 ? 13.000 29.673 33.556 1.00 26.55 199 ASP A C 1
ATOM 1448 O O . ASP A 1 199 ? 13.204 30.863 33.774 1.00 26.78 199 ASP A O 1
ATOM 1453 N N . ARG A 1 200 ? 13.030 29.150 32.325 1.00 23.85 200 ARG A N 1
ATOM 1454 C CA . ARG A 1 200 ? 13.155 29.974 31.116 1.00 20.91 200 ARG A CA 1
ATOM 1455 C C . ARG A 1 200 ? 12.159 29.441 30.083 1.00 20.40 200 ARG A C 1
ATOM 1456 O O . ARG A 1 200 ? 11.777 28.264 30.143 1.00 19.78 200 ARG A O 1
ATOM 1464 N N . SER A 1 201 ? 11.714 30.302 29.175 1.00 18.58 201 SER A N 1
ATOM 1465 C CA . SER A 1 201 ? 10.804 29.864 28.106 1.00 19.79 201 SER A CA 1
ATOM 1466 C C . SER A 1 201 ? 11.463 28.784 27.252 1.00 19.10 201 SER A C 1
ATOM 1467 O O . SER A 1 201 ? 12.671 28.834 26.993 1.00 18.51 201 SER A O 1
ATOM 1470 N N . ILE A 1 202 ? 10.637 27.849 26.799 1.00 19.32 202 ILE A N 1
ATOM 1471 C CA . ILE A 1 202 ? 11.034 26.753 25.891 1.00 18.64 202 ILE A CA 1
ATOM 1472 C C . ILE A 1 202 ? 10.469 27.039 24.517 1.00 17.76 202 ILE A C 1
ATOM 1473 O O . ILE A 1 202 ? 9.309 27.440 24.390 1.00 17.48 202 ILE A O 1
ATOM 1478 N N . VAL A 1 203 ? 11.304 26.865 23.494 1.00 16.98 203 VAL A N 1
ATOM 1479 C CA . VAL A 1 203 ? 10.839 26.862 22.120 1.00 16.73 203 VAL A CA 1
ATOM 1480 C C . VAL A 1 203 ? 10.805 25.408 21.629 1.00 17.40 203 VAL A C 1
ATOM 1481 O O . VAL A 1 203 ? 11.831 24.713 21.639 1.00 17.10 203 VAL A O 1
ATOM 1485 N N . ALA A 1 204 ? 9.621 24.941 21.235 1.00 17.48 204 ALA A N 1
ATOM 1486 C CA . ALA A 1 204 ? 9.478 23.584 20.717 1.00 18.08 204 ALA A CA 1
ATOM 1487 C C . ALA A 1 204 ? 9.999 23.538 19.291 1.00 19.06 204 ALA A C 1
ATOM 1488 O O . ALA A 1 204 ? 9.547 24.325 18.426 1.00 17.86 204 ALA A O 1
ATOM 1490 N N . ASP A 1 205 ? 10.935 22.621 19.053 1.00 19.27 205 ASP A N 1
ATOM 1491 C CA . ASP A 1 205 ? 11.593 22.528 17.743 1.00 21.63 205 ASP A CA 1
ATOM 1492 C C . ASP A 1 205 ? 11.637 21.072 17.287 1.00 22.99 205 ASP A C 1
ATOM 1493 O O . ASP A 1 205 ? 12.586 20.344 17.560 1.00 24.13 205 ASP A O 1
ATOM 1498 N N . GLY A 1 206 ? 10.594 20.643 16.596 1.00 24.68 206 GLY A N 1
ATOM 1499 C CA . GLY A 1 206 ? 10.605 19.301 16.010 1.00 25.59 206 GLY A CA 1
ATOM 1500 C C . GLY A 1 206 ? 9.238 18.657 15.989 1.00 25.92 206 GLY A C 1
ATOM 1501 O O . GLY A 1 206 ? 8.425 18.860 16.907 1.00 25.79 206 GLY A O 1
ATOM 1502 N N . GLY A 1 207 ? 8.976 17.914 14.915 1.00 26.10 207 GLY A N 1
ATOM 1503 C CA . GLY A 1 207 ? 7.809 17.051 14.848 1.00 26.46 207 GLY A CA 1
ATOM 1504 C C . GLY A 1 207 ? 6.501 17.770 14.611 1.00 26.24 207 GLY A C 1
ATOM 1505 O O . GLY A 1 207 ? 5.453 17.149 14.651 1.00 27.04 207 GLY A O 1
ATOM 1506 N N . ILE A 1 208 ? 6.551 19.064 14.347 1.00 25.29 208 ILE A N 1
ATOM 1507 C CA . ILE A 1 208 ? 5.339 19.831 14.180 1.00 26.24 208 ILE A CA 1
ATOM 1508 C C . ILE A 1 208 ? 4.794 19.787 12.734 1.00 26.70 208 ILE A C 1
ATOM 1509 O O . ILE A 1 208 ? 5.413 20.324 11.816 1.00 26.84 208 ILE A O 1
ATOM 1514 N N . LYS A 1 209 ? 3.643 19.134 12.553 1.00 25.65 209 LYS A N 1
ATOM 1515 C CA . LYS A 1 209 ? 3.082 18.899 11.214 1.00 26.92 209 LYS A CA 1
ATOM 1516 C C . LYS A 1 209 ? 1.822 19.694 10.920 1.00 25.69 209 LYS A C 1
ATOM 1517 O O . LYS A 1 209 ? 1.513 19.936 9.768 1.00 24.98 209 LYS A O 1
ATOM 1523 N N . THR A 1 210 ? 1.074 20.070 11.962 1.00 25.18 210 THR A N 1
ATOM 1524 C CA . THR A 1 210 ? -0.263 20.635 11.806 1.00 23.52 210 THR A CA 1
ATOM 1525 C C . THR A 1 210 ? -0.452 21.748 12.825 1.00 22.65 210 THR A C 1
ATOM 1526 O O . THR A 1 210 ? 0.295 21.823 13.807 1.00 20.90 210 THR A O 1
ATOM 1530 N N . SER A 1 211 ? -1.453 22.603 12.608 1.00 21.07 211 SER A N 1
ATOM 1531 C CA . SER A 1 211 ? -1.748 23.647 13.558 1.00 21.47 211 SER A CA 1
ATOM 1532 C C . SER A 1 211 ? -2.155 23.034 14.891 1.00 21.07 211 SER A C 1
ATOM 1533 O O . SER A 1 211 ? -1.882 23.609 15.929 1.00 21.11 211 SER A O 1
ATOM 1536 N N . GLY A 1 212 ? -2.786 21.860 14.856 1.00 20.61 212 GLY A N 1
ATOM 1537 C CA . GLY A 1 212 ? -3.108 21.127 16.092 1.00 20.54 212 GLY A CA 1
ATOM 1538 C C . GLY A 1 212 ? -1.887 20.760 16.920 1.00 20.17 212 GLY A C 1
ATOM 1539 O O . GLY A 1 212 ? -1.925 20.827 18.143 1.00 19.53 212 GLY A O 1
ATOM 1540 N N . ASP A 1 213 ? -0.783 20.407 16.251 1.00 19.64 213 ASP A N 1
ATOM 1541 C CA . ASP A 1 213 ? 0.474 20.121 16.955 1.00 19.24 213 ASP A CA 1
ATOM 1542 C C . ASP A 1 213 ? 1.026 21.367 17.619 1.00 17.97 213 ASP A C 1
ATOM 1543 O O . ASP A 1 213 ? 1.596 21.296 18.698 1.00 17.89 213 ASP A O 1
ATOM 1548 N N . ILE A 1 214 ? 0.834 22.502 16.967 1.00 16.71 214 ILE A N 1
ATOM 1549 C CA . ILE A 1 214 ? 1.223 23.774 17.518 1.00 16.96 214 ILE A CA 1
ATOM 1550 C C . ILE A 1 214 ? 0.434 24.054 18.796 1.00 16.90 214 ILE A C 1
ATOM 1551 O O . ILE A 1 214 ? 1.018 24.417 19.836 1.00 16.12 214 ILE A O 1
ATOM 1556 N N . VAL A 1 215 ? -0.877 23.871 18.739 1.00 16.49 215 VAL A N 1
ATOM 1557 C CA . VAL A 1 215 ? -1.679 24.057 19.970 1.00 15.84 215 VAL A CA 1
ATOM 1558 C C . VAL A 1 215 ? -1.150 23.148 21.120 1.00 16.28 215 VAL A C 1
ATOM 1559 O O . VAL A 1 215 ? -0.972 23.585 22.261 1.00 16.19 215 VAL A O 1
ATOM 1563 N N . LYS A 1 216 ? -0.914 21.888 20.814 1.00 15.98 216 LYS A N 1
ATOM 1564 C CA . LYS A 1 216 ? -0.440 20.934 21.818 1.00 16.74 216 LYS A CA 1
ATOM 1565 C C . LYS A 1 216 ? 0.925 21.331 22.361 1.00 16.71 216 LYS A C 1
ATOM 1566 O O . LYS A 1 216 ? 1.168 21.260 23.587 1.00 16.56 216 LYS A O 1
ATOM 1572 N N . ALA A 1 217 ? 1.838 21.735 21.475 1.00 15.01 217 ALA A N 1
ATOM 1573 C CA . ALA A 1 217 ? 3.167 22.163 21.946 1.00 16.22 217 ALA A CA 1
ATOM 1574 C C . ALA A 1 217 ? 3.105 23.316 22.974 1.00 15.57 217 ALA A C 1
ATOM 1575 O O . ALA A 1 217 ? 3.790 23.272 24.015 1.00 15.97 217 ALA A O 1
ATOM 1577 N N . LEU A 1 218 ? 2.298 24.339 22.674 1.00 15.73 218 LEU A N 1
ATOM 1578 C CA . LEU A 1 218 ? 2.110 25.471 23.582 1.00 15.59 218 LEU A CA 1
ATOM 1579 C C . LEU A 1 218 ? 1.399 25.030 24.858 1.00 16.24 218 LEU A C 1
ATOM 1580 O O . LEU A 1 218 ? 1.832 25.395 25.956 1.00 16.11 218 LEU A O 1
ATOM 1585 N N . ALA A 1 219 ? 0.345 24.222 24.712 1.00 15.88 219 ALA A N 1
ATOM 1586 C CA . ALA A 1 219 ? -0.407 23.761 25.903 1.00 15.36 219 ALA A CA 1
ATOM 1587 C C . ALA A 1 219 ? 0.481 22.980 26.864 1.00 15.64 219 ALA A C 1
ATOM 1588 O O . ALA A 1 219 ? 0.355 23.102 28.101 1.00 15.24 219 ALA A O 1
ATOM 1590 N N . PHE A 1 220 ? 1.388 22.177 26.316 1.00 15.16 220 PHE A N 1
ATOM 1591 C CA . PHE A 1 220 ? 2.256 21.349 27.148 1.00 17.19 220 PHE A CA 1
ATOM 1592 C C . PHE A 1 220 ? 3.416 22.124 27.762 1.00 16.78 220 PHE A C 1
ATOM 1593 O O . PHE A 1 220 ? 4.147 21.567 28.570 1.00 18.67 220 PHE A O 1
ATOM 1601 N N . GLY A 1 221 ? 3.558 23.407 27.429 1.00 16.32 221 GLY A N 1
ATOM 1602 C CA . GLY A 1 221 ? 4.470 24.274 28.194 1.00 17.30 221 GLY A CA 1
ATOM 1603 C C . GLY A 1 221 ? 5.454 25.110 27.382 1.00 17.68 221 GLY A C 1
ATOM 1604 O O . GLY A 1 221 ? 6.165 25.969 27.945 1.00 17.22 221 GLY A O 1
ATOM 1605 N N . ALA A 1 222 ? 5.515 24.884 26.065 1.00 17.32 222 ALA A N 1
ATOM 1606 C CA . ALA A 1 222 ? 6.341 25.768 25.213 1.00 18.24 222 ALA A CA 1
ATOM 1607 C C . ALA A 1 222 ? 5.701 27.145 25.123 1.00 18.02 222 ALA A C 1
ATOM 1608 O O . ALA A 1 222 ? 4.470 27.248 25.045 1.00 18.39 222 ALA A O 1
ATOM 1610 N N . ASP A 1 223 ? 6.533 28.191 25.104 1.00 17.92 223 ASP A N 1
ATOM 1611 C CA . ASP A 1 223 ? 6.052 29.561 24.890 1.00 18.24 223 ASP A CA 1
ATOM 1612 C C . ASP A 1 223 ? 6.097 30.017 23.427 1.00 18.26 223 ASP A C 1
ATOM 1613 O O . ASP A 1 223 ? 5.412 30.968 23.075 1.00 17.79 223 ASP A O 1
ATOM 1618 N N . PHE A 1 224 ? 6.841 29.295 22.592 1.00 16.89 224 PHE A N 1
ATOM 1619 C CA . PHE A 1 224 ? 6.940 29.557 21.152 1.00 17.86 224 PHE A CA 1
ATOM 1620 C C . PHE A 1 224 ? 7.193 28.240 20.470 1.00 17.32 224 PHE A C 1
ATOM 1621 O O . PHE A 1 224 ? 7.582 27.257 21.114 1.00 16.98 224 PHE A O 1
ATOM 1629 N N . VAL A 1 225 ? 6.935 28.191 19.175 1.00 17.71 225 VAL A N 1
ATOM 1630 C CA . VAL A 1 225 ? 7.212 26.976 18.421 1.00 17.64 225 VAL A CA 1
ATOM 1631 C C . VAL A 1 225 ? 8.070 27.389 17.196 1.00 18.49 225 VAL A C 1
ATOM 1632 O O . VAL A 1 225 ? 7.865 28.457 16.638 1.00 20.63 225 VAL A O 1
ATOM 1636 N N . MET A 1 226 ? 8.988 26.532 16.792 1.00 17.80 226 MET A N 1
ATOM 1637 C CA . MET A 1 226 ? 9.774 26.707 15.547 1.00 18.82 226 MET A CA 1
ATOM 1638 C C . MET A 1 226 ? 9.201 25.719 14.527 1.00 19.77 226 MET A C 1
ATOM 1639 O O . MET A 1 226 ? 8.928 24.568 14.877 1.00 20.52 226 MET A O 1
ATOM 1644 N N . ILE A 1 227 ? 8.947 26.194 13.308 1.00 20.18 227 ILE A N 1
ATOM 1645 C CA . ILE A 1 227 ? 8.416 25.320 12.250 1.00 21.30 227 ILE A CA 1
ATOM 1646 C C . ILE A 1 227 ? 9.256 25.465 10.984 1.00 21.27 227 ILE A C 1
ATOM 1647 O O . ILE A 1 227 ? 9.734 26.571 10.669 1.00 19.55 227 ILE A O 1
ATOM 1652 N N . GLY A 1 228 ? 9.486 24.329 10.336 1.00 20.69 228 GLY A N 1
ATOM 1653 C CA . GLY A 1 228 ? 10.328 24.234 9.142 1.00 23.12 228 GLY A CA 1
ATOM 1654 C C . GLY A 1 228 ? 9.518 23.535 8.060 1.00 23.35 228 GLY A C 1
ATOM 1655 O O . GLY A 1 228 ? 9.155 24.146 7.084 1.00 23.57 228 GLY A O 1
ATOM 1656 N N . GLY A 1 229 ? 9.185 22.267 8.294 1.00 24.11 229 GLY A N 1
ATOM 1657 C CA . GLY A 1 229 ? 8.396 21.449 7.359 1.00 25.11 229 GLY A CA 1
ATOM 1658 C C . GLY A 1 229 ? 7.136 22.089 6.809 1.00 25.33 229 GLY A C 1
ATOM 1659 O O . GLY A 1 229 ? 6.899 22.049 5.580 1.00 25.73 229 GLY A O 1
ATOM 1660 N N . MET A 1 230 ? 6.343 22.726 7.675 1.00 24.89 230 MET A N 1
ATOM 1661 C CA . MET A 1 230 ? 5.087 23.353 7.215 1.00 24.81 230 MET A CA 1
ATOM 1662 C C . MET A 1 230 ? 5.346 24.482 6.204 1.00 25.40 230 MET A C 1
ATOM 1663 O O . MET A 1 230 ? 4.455 24.823 5.403 1.00 24.94 230 MET A O 1
ATOM 1668 N N . LEU A 1 231 ? 6.547 25.074 6.256 1.00 24.68 231 LEU A N 1
ATOM 1669 C CA . LEU A 1 231 ? 6.917 26.184 5.352 1.00 25.23 231 LEU A CA 1
ATOM 1670 C C . LEU A 1 231 ? 7.777 25.772 4.155 1.00 25.11 231 LEU A C 1
ATOM 1671 O O . LEU A 1 231 ? 8.011 26.584 3.248 1.00 25.44 231 LEU A O 1
ATOM 1676 N N . ALA A 1 232 ? 8.273 24.541 4.176 1.00 25.07 232 ALA A N 1
ATOM 1677 C CA . ALA A 1 232 ? 9.277 24.093 3.199 1.00 25.76 232 ALA A CA 1
ATOM 1678 C C . ALA A 1 232 ? 8.708 24.200 1.790 1.00 26.45 232 ALA A C 1
ATOM 1679 O O . ALA A 1 232 ? 7.569 23.798 1.545 1.00 25.85 232 ALA A O 1
ATOM 1681 N N . GLY A 1 233 ? 9.480 24.779 0.874 1.00 27.09 233 GLY A N 1
ATOM 1682 C CA . GLY A 1 233 ? 9.037 24.875 -0.502 1.00 27.18 233 GLY A CA 1
ATOM 1683 C C . GLY A 1 233 ? 8.168 26.062 -0.837 1.00 28.11 233 GLY A C 1
ATOM 1684 O O . GLY A 1 233 ? 7.831 26.256 -2.004 1.00 28.43 233 GLY A O 1
ATOM 1685 N N . SER A 1 234 ? 7.798 26.871 0.163 1.00 28.37 234 SER A N 1
ATOM 1686 C CA . SER A 1 234 ? 6.966 28.042 -0.101 1.00 28.74 234 SER A CA 1
ATOM 1687 C C . SER A 1 234 ? 7.807 29.165 -0.705 1.00 29.13 234 SER A C 1
ATOM 1688 O O . SER A 1 234 ? 9.045 29.076 -0.741 1.00 29.27 234 SER A O 1
ATOM 1691 N N . ALA A 1 235 ? 7.122 30.202 -1.190 1.00 28.75 235 ALA A N 1
ATOM 1692 C CA . ALA A 1 235 ? 7.740 31.290 -1.938 1.00 29.03 235 ALA A CA 1
ATOM 1693 C C . ALA A 1 235 ? 8.843 32.009 -1.156 1.00 28.24 235 ALA A C 1
ATOM 1694 O O . ALA A 1 235 ? 9.917 32.242 -1.712 1.00 28.25 235 ALA A O 1
ATOM 1696 N N . PRO A 1 236 ? 8.594 32.344 0.137 1.00 27.34 236 PRO A N 1
ATOM 1697 C CA . PRO A 1 236 ? 9.648 33.093 0.834 1.00 26.77 236 PRO A CA 1
ATOM 1698 C C . PRO A 1 236 ? 10.875 32.272 1.245 1.00 25.98 236 PRO A C 1
ATOM 1699 O O . PRO A 1 236 ? 11.833 32.853 1.757 1.00 26.51 236 PRO A O 1
ATOM 1703 N N . THR A 1 237 ? 10.867 30.956 1.031 1.00 25.32 237 THR A N 1
ATOM 1704 C CA . THR A 1 237 ? 12.055 30.149 1.329 1.00 24.95 237 THR A CA 1
ATOM 1705 C C . THR A 1 237 ? 13.201 30.489 0.349 1.00 26.63 237 THR A C 1
ATOM 1706 O O . THR A 1 237 ? 12.950 31.007 -0.743 1.00 25.93 237 THR A O 1
ATOM 1710 N N . PRO A 1 238 ? 14.455 30.213 0.736 1.00 28.08 238 PRO A N 1
ATOM 1711 C CA . PRO A 1 238 ? 15.529 30.364 -0.274 1.00 29.51 238 PRO A CA 1
ATOM 1712 C C . PRO A 1 238 ? 15.315 29.422 -1.455 1.00 31.24 238 PRO A C 1
ATOM 1713 O O . PRO A 1 238 ? 14.661 28.393 -1.303 1.00 31.25 238 PRO A O 1
ATOM 1717 N N . GLY A 1 239 ? 15.841 29.799 -2.627 1.00 33.51 239 GLY A N 1
ATOM 1718 C CA . GLY A 1 239 ? 15.812 28.937 -3.808 1.00 35.07 239 GLY A CA 1
ATOM 1719 C C . GLY A 1 239 ? 14.807 29.396 -4.849 1.00 37.14 239 GLY A C 1
ATOM 1720 O O . GLY A 1 239 ? 13.742 29.937 -4.521 1.00 35.73 239 GLY A O 1
ATOM 1721 N N . GLU A 1 240 ? 15.163 29.192 -6.116 1.00 38.99 240 GLU A N 1
ATOM 1722 C CA . GLU A 1 240 ? 14.289 29.547 -7.232 1.00 41.66 240 GLU A CA 1
ATOM 1723 C C . GLU A 1 240 ? 13.251 28.460 -7.444 1.00 42.10 240 GLU A C 1
ATOM 1724 O O . GLU A 1 240 ? 13.490 27.291 -7.149 1.00 41.95 240 GLU A O 1
ATOM 1730 N N . VAL A 1 241 ? 12.099 28.845 -7.969 1.00 43.92 241 VAL A N 1
ATOM 1731 C CA . VAL A 1 241 ? 11.080 27.872 -8.339 1.00 45.93 241 VAL A CA 1
ATOM 1732 C C . VAL A 1 241 ? 11.414 27.329 -9.733 1.00 47.66 241 VAL A C 1
ATOM 1733 O O . VAL A 1 241 ? 11.804 28.098 -10.621 1.00 47.64 241 VAL A O 1
ATOM 1737 N N . PHE A 1 242 ? 11.298 26.009 -9.892 1.00 49.38 242 PHE A N 1
ATOM 1738 C CA . PHE A 1 242 ? 11.464 25.346 -11.186 1.00 51.56 242 PHE A CA 1
ATOM 1739 C C . PHE A 1 242 ? 10.162 24.677 -11.646 1.00 53.16 242 PHE A C 1
ATOM 1740 O O . PHE A 1 242 ? 9.562 23.876 -10.919 1.00 52.97 242 PHE A O 1
ATOM 1748 N N . GLN A 1 243 ? 9.729 25.015 -12.859 1.00 55.44 243 GLN A N 1
ATOM 1749 C CA . GLN A 1 243 ? 8.568 24.374 -13.471 1.00 57.50 243 GLN A CA 1
ATOM 1750 C C . GLN A 1 243 ? 9.054 23.341 -14.461 1.00 58.60 243 GLN A C 1
ATOM 1751 O O . GLN A 1 243 ? 9.583 23.696 -15.513 1.00 59.25 243 GLN A O 1
ATOM 1757 N N . LYS A 1 244 ? 8.883 22.067 -14.125 1.00 59.81 244 LYS A N 1
ATOM 1758 C CA . LYS A 1 244 ? 9.359 20.987 -14.987 1.00 60.95 244 LYS A CA 1
ATOM 1759 C C . LYS A 1 244 ? 8.306 20.530 -16.005 1.00 61.79 244 LYS A C 1
ATOM 1760 O O . LYS A 1 244 ? 7.138 20.938 -15.933 1.00 61.96 244 LYS A O 1
ATOM 1766 N N . ASP A 1 245 ? 8.731 19.701 -16.962 1.00 62.69 245 ASP A N 1
ATOM 1767 C CA . ASP A 1 245 ? 7.789 19.054 -17.878 1.00 63.38 245 ASP A CA 1
ATOM 1768 C C . ASP A 1 245 ? 6.963 18.089 -17.028 1.00 63.37 245 ASP A C 1
ATOM 1769 O O . ASP A 1 245 ? 7.517 17.222 -16.336 1.00 63.63 245 ASP A O 1
ATOM 1774 N N . ASP A 1 246 ? 5.645 18.274 -17.082 1.00 63.00 246 ASP A N 1
ATOM 1775 C CA . ASP A 1 246 ? 4.679 17.678 -16.155 1.00 62.46 246 ASP A CA 1
ATOM 1776 C C . ASP A 1 246 ? 3.735 18.792 -15.706 1.00 61.53 246 ASP A C 1
ATOM 1777 O O . ASP A 1 246 ? 2.542 18.554 -15.500 1.00 61.85 246 ASP A O 1
ATOM 1782 N N . GLY A 1 247 ? 4.276 20.002 -15.554 1.00 60.16 247 GLY A N 1
ATOM 1783 C CA . GLY A 1 247 ? 3.491 21.170 -15.132 1.00 58.31 247 GLY A CA 1
ATOM 1784 C C . GLY A 1 247 ? 3.674 21.568 -13.668 1.00 56.91 247 GLY A C 1
ATOM 1785 O O . GLY A 1 247 ? 3.489 22.741 -13.308 1.00 56.68 247 GLY A O 1
ATOM 1786 N N . SER A 1 248 ? 4.033 20.592 -12.829 1.00 55.13 248 SER A N 1
ATOM 1787 C CA . SER A 1 248 ? 4.281 20.825 -11.401 1.00 53.31 248 SER A CA 1
ATOM 1788 C C . SER A 1 248 ? 5.460 21.767 -11.149 1.00 51.84 248 SER A C 1
ATOM 1789 O O . SER A 1 248 ? 6.348 21.919 -11.995 1.00 51.63 248 SER A O 1
ATOM 1792 N N . LYS A 1 249 ? 5.451 22.398 -9.978 1.00 49.68 249 LYS A N 1
ATOM 1793 C CA . LYS A 1 249 ? 6.473 23.365 -9.601 1.00 47.37 249 LYS A CA 1
ATOM 1794 C C . LYS A 1 249 ? 7.226 22.864 -8.376 1.00 45.59 249 LYS A C 1
ATOM 1795 O O . LYS A 1 249 ? 6.617 22.318 -7.456 1.00 44.95 249 LYS A O 1
ATOM 1801 N N . VAL A 1 250 ? 8.550 23.025 -8.381 1.00 43.28 250 VAL A N 1
ATOM 1802 C CA . VAL A 1 250 ? 9.409 22.493 -7.304 1.00 41.10 250 VAL A CA 1
ATOM 1803 C C . VAL A 1 250 ? 10.478 23.502 -6.936 1.00 39.74 250 VAL A C 1
ATOM 1804 O O . VAL A 1 250 ? 10.803 24.399 -7.722 1.00 39.53 250 VAL A O 1
ATOM 1808 N N . LYS A 1 251 ? 11.008 23.373 -5.725 1.00 38.15 251 LYS A N 1
ATOM 1809 C CA . LYS A 1 251 ? 12.242 24.061 -5.383 1.00 37.27 251 LYS A CA 1
ATOM 1810 C C . LYS A 1 251 ? 13.308 22.981 -5.401 1.00 36.27 251 LYS A C 1
ATOM 1811 O O . LYS A 1 251 ? 13.037 21.831 -5.068 1.00 35.96 251 LYS A O 1
ATOM 1817 N N . ARG A 1 252 ? 14.509 23.324 -5.830 1.00 35.43 252 ARG A N 1
ATOM 1818 C CA . ARG A 1 252 ? 15.533 22.300 -5.968 1.00 35.67 252 ARG A CA 1
ATOM 1819 C C . ARG A 1 252 ? 16.786 22.722 -5.223 1.00 34.77 252 ARG A C 1
ATOM 1820 O O . ARG A 1 252 ? 17.265 23.823 -5.435 1.00 34.88 252 ARG A O 1
ATOM 1828 N N . TYR A 1 253 ? 17.310 21.846 -4.370 1.00 33.74 253 TYR A N 1
ATOM 1829 C CA . TYR A 1 253 ? 18.495 22.150 -3.570 1.00 33.52 253 TYR A CA 1
ATOM 1830 C C . TYR A 1 253 ? 19.631 21.184 -3.881 1.00 33.93 253 TYR A C 1
ATOM 1831 O O . TYR A 1 253 ? 19.408 19.985 -4.054 1.00 34.07 253 TYR A O 1
ATOM 1840 N N . ARG A 1 254 ? 20.845 21.712 -3.952 1.00 33.88 254 ARG A N 1
ATOM 1841 C CA . ARG A 1 254 ? 22.025 20.885 -4.117 1.00 34.59 254 ARG A CA 1
ATOM 1842 C C . ARG A 1 254 ? 22.693 20.811 -2.742 1.00 34.15 254 ARG A C 1
ATOM 1843 O O . ARG A 1 254 ? 22.443 19.870 -1.987 1.00 34.18 254 ARG A O 1
ATOM 1851 N N . GLY A 1 255 ? 23.503 21.813 -2.404 1.00 33.46 255 GLY A N 1
ATOM 1852 C CA . GLY A 1 255 ? 24.043 21.918 -1.041 1.00 33.35 255 GLY A CA 1
ATOM 1853 C C . GLY A 1 255 ? 22.904 22.001 -0.022 1.00 33.15 255 GLY A C 1
ATOM 1854 O O . GLY A 1 255 ? 21.919 22.717 -0.233 1.00 33.62 255 GLY A O 1
ATOM 1855 N N . MET A 1 256 ? 23.018 21.250 1.066 1.00 32.24 256 MET A N 1
ATOM 1856 C CA . MET A 1 256 ? 21.982 21.258 2.089 1.00 32.20 256 MET A CA 1
ATOM 1857 C C . MET A 1 256 ? 22.688 21.423 3.424 1.00 30.80 256 MET A C 1
ATOM 1858 O O . MET A 1 256 ? 22.900 20.443 4.124 1.00 29.93 256 MET A O 1
ATOM 1863 N N . ALA A 1 257 ? 23.056 22.659 3.760 1.00 29.10 257 ALA A N 1
ATOM 1864 C CA . ALA A 1 257 ? 24.039 22.903 4.826 1.00 28.09 257 ALA A CA 1
ATOM 1865 C C . ALA A 1 257 ? 23.595 22.470 6.235 1.00 27.68 257 ALA A C 1
ATOM 1866 O O . ALA A 1 257 ? 24.382 21.868 6.988 1.00 26.68 257 ALA A O 1
ATOM 1868 N N . SER A 1 258 ? 22.350 22.783 6.592 1.00 27.24 258 SER A N 1
ATOM 1869 C CA . SER A 1 258 ? 21.762 22.297 7.865 1.00 27.46 258 SER A CA 1
ATOM 1870 C C . SER A 1 258 ? 21.745 20.763 7.958 1.00 27.68 258 SER A C 1
ATOM 1871 O O . SER A 1 258 ? 22.185 20.177 8.939 1.00 27.03 258 SER A O 1
ATOM 1874 N N . ARG A 1 259 ? 21.222 20.112 6.927 1.00 28.37 259 ARG A N 1
ATOM 1875 C CA . ARG A 1 259 ? 21.242 18.650 6.881 1.00 29.11 259 ARG A CA 1
ATOM 1876 C C . ARG A 1 259 ? 22.670 18.067 6.901 1.00 29.38 259 ARG A C 1
ATOM 1877 O O . ARG A 1 259 ? 22.921 17.062 7.585 1.00 28.84 259 ARG A O 1
ATOM 1885 N N . GLU A 1 260 ? 23.607 18.691 6.175 1.00 28.73 260 GLU A N 1
ATOM 1886 C CA . GLU A 1 260 ? 25.010 18.234 6.189 1.00 28.74 260 GLU A CA 1
ATOM 1887 C C . GLU A 1 260 ? 25.704 18.396 7.548 1.00 28.29 260 GLU A C 1
ATOM 1888 O O . GLU A 1 260 ? 26.502 17.530 7.957 1.00 27.51 260 GLU A O 1
ATOM 1894 N N . ALA A 1 261 ? 25.434 19.515 8.222 1.00 27.34 261 ALA A N 1
ATOM 1895 C CA . ALA A 1 261 ? 25.948 19.725 9.582 1.00 27.17 261 ALA A CA 1
ATOM 1896 C C . ALA A 1 261 ? 25.468 18.600 10.516 1.00 27.07 261 ALA A C 1
ATOM 1897 O O . ALA A 1 261 ? 26.266 18.089 11.300 1.00 27.02 261 ALA A O 1
ATOM 1899 N N . GLN A 1 262 ? 24.178 18.249 10.452 1.00 27.72 262 GLN A N 1
ATOM 1900 C CA . GLN A 1 262 ? 23.638 17.173 11.304 1.00 29.22 262 GLN A CA 1
ATOM 1901 C C . GLN A 1 262 ? 24.215 15.811 10.902 1.00 29.19 262 GLN A C 1
ATOM 1902 O O . GLN A 1 262 ? 24.599 15.015 11.762 1.00 27.43 262 GLN A O 1
ATOM 1908 N N . GLU A 1 263 ? 24.324 15.560 9.596 1.00 29.76 263 GLU A N 1
ATOM 1909 C CA . GLU A 1 263 ? 24.939 14.316 9.137 1.00 31.20 263 GLU A CA 1
ATOM 1910 C C . GLU A 1 263 ? 26.407 14.208 9.598 1.00 30.65 263 GLU A C 1
ATOM 1911 O O . GLU A 1 263 ? 26.845 13.123 9.997 1.00 31.08 263 GLU A O 1
ATOM 1917 N N . ALA A 1 264 ? 27.153 15.319 9.563 1.00 30.42 264 ALA A N 1
ATOM 1918 C CA . ALA A 1 264 ? 28.535 15.349 10.110 1.00 30.01 264 ALA A CA 1
ATOM 1919 C C . ALA A 1 264 ? 28.586 15.000 11.598 1.00 30.06 264 ALA A C 1
ATOM 1920 O O . ALA A 1 264 ? 29.398 14.149 12.021 1.00 29.84 264 ALA A O 1
ATOM 1922 N N . PHE A 1 265 ? 27.705 15.632 12.384 1.00 29.63 265 PHE A N 1
ATOM 1923 C CA . PHE A 1 265 ? 27.586 15.327 13.810 1.00 29.19 265 PHE A CA 1
ATOM 1924 C C . PHE A 1 265 ? 27.286 13.850 14.064 1.00 29.33 265 PHE A C 1
ATOM 1925 O O . PHE A 1 265 ? 27.802 13.266 15.028 1.00 28.02 265 PHE A O 1
ATOM 1933 N N . LEU A 1 266 ? 26.436 13.266 13.210 1.00 29.46 266 LEU A N 1
ATOM 1934 C CA . LEU A 1 266 ? 26.069 11.854 13.311 1.00 30.25 266 LEU A CA 1
ATOM 1935 C C . LEU A 1 266 ? 27.161 10.888 12.793 1.00 30.39 266 LEU A C 1
ATOM 1936 O O . LEU A 1 266 ? 26.966 9.667 12.785 1.00 30.66 266 LEU A O 1
ATOM 1941 N N . GLY A 1 267 ? 28.314 11.433 12.390 1.00 31.15 267 GLY A N 1
ATOM 1942 C CA . GLY A 1 267 ? 29.457 10.619 11.950 1.00 30.64 267 GLY A CA 1
ATOM 1943 C C . GLY A 1 267 ? 29.312 10.077 10.524 1.00 31.52 267 GLY A C 1
ATOM 1944 O O . GLY A 1 267 ? 30.062 9.182 10.101 1.00 30.33 267 GLY A O 1
ATOM 1945 N N . GLN A 1 268 ? 28.370 10.632 9.770 1.00 31.85 268 GLN A N 1
ATOM 1946 C CA . GLN A 1 268 ? 28.041 10.063 8.459 1.00 33.22 268 GLN A CA 1
ATOM 1947 C C . GLN A 1 268 ? 28.736 10.739 7.262 1.00 34.67 268 GLN A C 1
ATOM 1948 O O . GLN A 1 268 ? 28.511 10.361 6.114 1.00 33.91 268 GLN A O 1
ATOM 1954 N N . MET A 1 269 ? 29.585 11.732 7.521 1.00 36.50 269 MET A N 1
ATOM 1955 C CA . MET A 1 269 ? 30.217 12.473 6.426 1.00 38.44 269 MET A CA 1
ATOM 1956 C C . MET A 1 269 ? 31.698 12.173 6.400 1.00 39.56 269 MET A C 1
ATOM 1957 O O . MET A 1 269 ? 32.523 13.078 6.540 1.00 40.63 269 MET A O 1
ATOM 1962 N N . HIS A 1 270 ? 32.023 10.898 6.208 1.00 40.37 270 HIS A N 1
ATOM 1963 C CA . HIS A 1 270 ? 33.391 10.370 6.298 1.00 41.34 270 HIS A CA 1
ATOM 1964 C C . HIS A 1 270 ? 33.982 10.152 4.899 1.00 42.20 270 HIS A C 1
ATOM 1965 O O . HIS A 1 270 ? 33.307 10.364 3.897 1.00 41.60 270 HIS A O 1
ATOM 1972 N N . GLU A 1 271 ? 35.223 9.669 4.854 1.00 44.14 271 GLU A N 1
ATOM 1973 C CA . GLU A 1 271 ? 35.967 9.436 3.597 1.00 45.91 271 GLU A CA 1
ATOM 1974 C C . GLU A 1 271 ? 35.336 8.402 2.645 1.00 46.38 271 GLU A C 1
ATOM 1975 O O . GLU A 1 271 ? 35.683 8.355 1.462 1.00 46.55 271 GLU A O 1
ATOM 1981 N N . TRP A 1 272 ? 34.434 7.565 3.159 1.00 46.57 272 TRP A N 1
ATOM 1982 C CA . TRP A 1 272 ? 33.844 6.498 2.350 1.00 47.39 272 TRP A CA 1
ATOM 1983 C C . TRP A 1 272 ? 32.432 6.835 1.867 1.00 47.85 272 TRP A C 1
ATOM 1984 O O . TRP A 1 272 ? 31.734 5.963 1.350 1.00 47.62 272 TRP A O 1
ATOM 1995 N N . LYS A 1 273 ? 32.009 8.088 2.062 1.00 48.56 273 LYS A N 1
ATOM 1996 C CA . LYS A 1 273 ? 30.711 8.554 1.564 1.00 49.49 273 LYS A CA 1
ATOM 1997 C C . LYS A 1 273 ? 30.955 9.003 0.126 1.00 49.69 273 LYS A C 1
ATOM 1998 O O . LYS A 1 273 ? 31.122 10.198 -0.157 1.00 49.74 273 LYS A O 1
ATOM 2004 N N . THR A 1 274 ? 30.994 8.017 -0.767 1.00 49.65 274 THR A N 1
ATOM 2005 C CA . THR A 1 274 ? 31.482 8.206 -2.142 1.00 49.83 274 THR A CA 1
ATOM 2006 C C . THR A 1 274 ? 30.382 8.278 -3.241 1.00 49.48 274 THR A C 1
ATOM 2007 O O . THR A 1 274 ? 30.688 8.532 -4.427 1.00 49.68 274 THR A O 1
ATOM 2011 N N . ALA A 1 275 ? 29.118 8.055 -2.861 1.00 48.22 275 ALA A N 1
ATOM 2012 C CA . ALA A 1 275 ? 27.999 8.103 -3.818 1.00 46.92 275 ALA A CA 1
ATOM 2013 C C . ALA A 1 275 ? 27.897 9.499 -4.451 1.00 45.97 275 ALA A C 1
ATOM 2014 O O . ALA A 1 275 ? 28.094 10.508 -3.767 1.00 45.56 275 ALA A O 1
ATOM 2016 N N . GLU A 1 276 ? 27.600 9.561 -5.749 1.00 44.88 276 GLU A N 1
ATOM 2017 C CA . GLU A 1 276 ? 27.540 10.859 -6.433 1.00 43.95 276 GLU A CA 1
ATOM 2018 C C . GLU A 1 276 ? 26.405 11.722 -5.867 1.00 43.27 276 GLU A C 1
ATOM 2019 O O . GLU A 1 276 ? 25.325 11.215 -5.575 1.00 43.24 276 GLU A O 1
ATOM 2025 N N . GLY A 1 277 ? 26.674 13.015 -5.700 1.00 42.08 277 GLY A N 1
ATOM 2026 C CA . GLY A 1 277 ? 25.694 13.966 -5.198 1.00 40.60 277 GLY A CA 1
ATOM 2027 C C . GLY A 1 277 ? 24.510 14.125 -6.132 1.00 39.75 277 GLY A C 1
ATOM 2028 O O . GLY A 1 277 ? 24.680 14.221 -7.353 1.00 39.71 277 GLY A O 1
ATOM 2029 N N . VAL A 1 278 ? 23.315 14.139 -5.535 1.00 38.56 278 VAL A N 1
ATOM 2030 C CA . VAL A 1 278 ? 22.022 14.247 -6.223 1.00 38.06 278 VAL A CA 1
ATOM 2031 C C . VAL A 1 278 ? 21.292 15.471 -5.651 1.00 37.25 278 VAL A C 1
ATOM 2032 O O . VAL A 1 278 ? 21.445 15.778 -4.473 1.00 36.20 278 VAL A O 1
ATOM 2036 N N . ALA A 1 279 ? 20.537 16.177 -6.493 1.00 36.86 279 ALA A N 1
ATOM 2037 C CA . ALA A 1 279 ? 19.694 17.306 -6.060 1.00 36.42 279 ALA A CA 1
ATOM 2038 C C . ALA A 1 279 ? 18.487 16.847 -5.219 1.00 36.66 279 ALA A C 1
ATOM 2039 O O . ALA A 1 279 ? 17.953 15.769 -5.442 1.00 36.73 279 ALA A O 1
ATOM 2041 N N . THR A 1 280 ? 18.063 17.675 -4.270 1.00 36.40 280 THR A N 1
ATOM 2042 C CA . THR A 1 280 ? 16.848 17.420 -3.478 1.00 37.04 280 THR A CA 1
ATOM 2043 C C . THR A 1 280 ? 15.729 18.337 -3.967 1.00 37.14 280 THR A C 1
ATOM 2044 O O . THR A 1 280 ? 15.893 19.566 -4.015 1.00 35.98 280 THR A O 1
ATOM 2048 N N . GLU A 1 281 ? 14.605 17.725 -4.329 1.00 37.77 281 GLU A N 1
ATOM 2049 C CA . GLU A 1 281 ? 13.442 18.455 -4.831 1.00 38.87 281 GLU A CA 1
ATOM 2050 C C . GLU A 1 281 ? 12.329 18.459 -3.802 1.00 38.83 281 GLU A C 1
ATOM 2051 O O . GLU A 1 281 ? 12.044 17.449 -3.156 1.00 38.95 281 GLU A O 1
ATOM 2057 N N . VAL A 1 282 ? 11.730 19.629 -3.647 1.00 38.84 282 VAL A N 1
ATOM 2058 C CA . VAL A 1 282 ? 10.660 19.857 -2.692 1.00 38.75 282 VAL A CA 1
ATOM 2059 C C . VAL A 1 282 ? 9.510 20.473 -3.490 1.00 38.04 282 VAL A C 1
ATOM 2060 O O . VAL A 1 282 ? 9.735 21.427 -4.235 1.00 37.78 282 VAL A O 1
ATOM 2064 N N . PRO A 1 283 ? 8.287 19.929 -3.349 1.00 38.09 283 PRO A N 1
ATOM 2065 C CA . PRO A 1 283 ? 7.102 20.474 -4.041 1.00 38.18 283 PRO A CA 1
ATOM 2066 C C . PRO A 1 283 ? 6.862 21.943 -3.699 1.00 37.89 283 PRO A C 1
ATOM 2067 O O . PRO A 1 283 ? 6.963 22.320 -2.533 1.00 38.16 283 PRO A O 1
ATOM 2071 N N . PHE A 1 284 ? 6.581 22.782 -4.697 1.00 37.99 284 PHE A N 1
ATOM 2072 C CA . PHE A 1 284 ? 6.325 24.192 -4.415 1.00 38.45 284 PHE A CA 1
ATOM 2073 C C . PHE A 1 284 ? 5.064 24.265 -3.560 1.00 38.97 284 PHE A C 1
ATOM 2074 O O . PHE A 1 284 ? 4.090 23.565 -3.839 1.00 38.59 284 PHE A O 1
ATOM 2082 N N . LYS A 1 285 ? 5.131 25.040 -2.474 1.00 39.37 285 LYS A N 1
ATOM 2083 C CA . LYS A 1 285 ? 3.953 25.316 -1.642 1.00 39.66 285 LYS A CA 1
ATOM 2084 C C . LYS A 1 285 ? 3.350 26.642 -2.044 1.00 39.54 285 LYS A C 1
ATOM 2085 O O . LYS A 1 285 ? 3.978 27.713 -1.956 1.00 38.72 285 LYS A O 1
ATOM 2091 N N . GLU A 1 286 ? 2.112 26.542 -2.514 1.00 39.73 286 GLU A N 1
ATOM 2092 C CA . GLU A 1 286 ? 1.333 27.703 -2.874 1.00 40.31 286 GLU A CA 1
ATOM 2093 C C . GLU A 1 286 ? 0.857 28.353 -1.586 1.00 39.28 286 GLU A C 1
ATOM 2094 O O . GLU A 1 286 ? 0.680 27.675 -0.563 1.00 39.49 286 GLU A O 1
ATOM 2100 N N . ASN A 1 287 ? 0.690 29.665 -1.640 1.00 37.61 287 ASN A N 1
ATOM 2101 C CA . ASN A 1 287 ? -0.093 30.377 -0.654 1.00 36.38 287 ASN A CA 1
ATOM 2102 C C . ASN A 1 287 ? 0.461 30.257 0.786 1.00 35.30 287 ASN A C 1
ATOM 2103 O O . ASN A 1 287 ? -0.192 29.658 1.660 1.00 34.77 287 ASN A O 1
ATOM 2108 N N . PRO A 1 288 ? 1.649 30.847 1.036 1.00 34.58 288 PRO A N 1
ATOM 2109 C CA . PRO A 1 288 ? 2.207 30.893 2.401 1.00 33.43 288 PRO A CA 1
ATOM 2110 C C . PRO A 1 288 ? 1.302 31.675 3.330 1.00 32.05 288 PRO A C 1
ATOM 2111 O O . PRO A 1 288 ? 1.252 31.396 4.518 1.00 30.71 288 PRO A O 1
ATOM 2115 N N . ASP A 1 289 ? 0.622 32.677 2.782 1.00 31.63 289 ASP A N 1
ATOM 2116 C CA . ASP A 1 289 ? -0.283 33.500 3.560 1.00 31.18 289 ASP A CA 1
ATOM 2117 C C . ASP A 1 289 ? -1.399 32.654 4.146 1.00 30.04 289 ASP A C 1
ATOM 2118 O O . ASP A 1 289 ? -1.824 32.902 5.283 1.00 29.90 289 ASP A O 1
ATOM 2123 N N . GLY A 1 290 ? -1.860 31.688 3.347 1.00 28.59 290 GLY A N 1
ATOM 2124 C CA . GLY A 1 290 ? -2.845 30.672 3.727 1.00 27.82 290 GLY A CA 1
ATOM 2125 C C . GLY A 1 290 ? -2.331 29.705 4.787 1.00 27.48 290 GLY A C 1
ATOM 2126 O O . GLY A 1 290 ? -3.058 29.375 5.739 1.00 26.66 290 GLY A O 1
ATOM 2127 N N . ILE A 1 291 ? -1.080 29.276 4.664 1.00 26.15 291 ILE A N 1
ATOM 2128 C CA . ILE A 1 291 ? -0.502 28.381 5.680 1.00 26.39 291 ILE A CA 1
ATOM 2129 C C . ILE A 1 291 ? -0.517 29.101 7.057 1.00 25.33 291 ILE A C 1
ATOM 2130 O O . ILE A 1 291 ? -0.984 28.543 8.051 1.00 24.88 291 ILE A O 1
ATOM 2135 N N . ILE A 1 292 ? -0.051 30.345 7.095 1.00 24.57 292 ILE A N 1
ATOM 2136 C CA . ILE A 1 292 ? -0.042 31.119 8.356 1.00 24.87 292 ILE A CA 1
ATOM 2137 C C . ILE A 1 292 ? -1.469 31.408 8.880 1.00 25.06 292 ILE A C 1
ATOM 2138 O O . ILE A 1 292 ? -1.727 31.300 10.091 1.00 24.24 292 ILE A O 1
ATOM 2143 N N . ALA A 1 293 ? -2.382 31.778 7.980 1.00 24.10 293 ALA A N 1
ATOM 2144 C CA . ALA A 1 293 ? -3.750 32.058 8.389 1.00 24.55 293 ALA A CA 1
ATOM 2145 C C . ALA A 1 293 ? -4.397 30.798 8.999 1.00 23.72 293 ALA A C 1
ATOM 2146 O O . ALA A 1 293 ? -5.162 30.905 9.950 1.00 22.78 293 ALA A O 1
ATOM 2148 N N . ASP A 1 294 ? -4.080 29.625 8.447 1.00 23.96 294 ASP A N 1
ATOM 2149 C CA . ASP A 1 294 ? -4.572 28.336 8.965 1.00 24.41 294 ASP A CA 1
ATOM 2150 C C . ASP A 1 294 ? -4.061 28.068 10.395 1.00 23.01 294 ASP A C 1
ATOM 2151 O O . ASP A 1 294 ? -4.792 27.581 11.248 1.00 21.22 294 ASP A O 1
ATOM 2156 N N . ILE A 1 295 ? -2.792 28.379 10.615 1.00 21.87 295 ILE A N 1
ATOM 2157 C CA . ILE A 1 295 ? -2.153 28.233 11.928 1.00 22.34 295 ILE A CA 1
ATOM 2158 C C . ILE A 1 295 ? -2.779 29.191 12.954 1.00 22.42 295 ILE A C 1
ATOM 2159 O O . ILE A 1 295 ? -3.117 28.784 14.084 1.00 23.02 295 ILE A O 1
ATOM 2164 N N . ILE A 1 296 ? -2.938 30.456 12.563 1.00 22.04 296 ILE A N 1
ATOM 2165 C CA . ILE A 1 296 ? -3.563 31.469 13.427 1.00 22.94 296 ILE A CA 1
ATOM 2166 C C . ILE A 1 296 ? -5.013 31.053 13.789 1.00 22.18 296 ILE A C 1
ATOM 2167 O O . ILE A 1 296 ? -5.432 31.123 14.958 1.00 21.13 296 ILE A O 1
ATOM 2172 N N . GLY A 1 297 ? -5.755 30.630 12.772 1.00 21.04 297 GLY A N 1
ATOM 2173 C CA . GLY A 1 297 ? -7.125 30.143 12.952 1.00 22.03 297 GLY A CA 1
ATOM 2174 C C . GLY A 1 297 ? -7.232 28.924 13.866 1.00 22.14 297 GLY A C 1
ATOM 2175 O O . GLY A 1 297 ? -8.080 28.896 14.776 1.00 22.13 297 GLY A O 1
ATOM 2176 N N . GLY A 1 298 ? -6.379 27.925 13.628 1.00 21.61 298 GLY A N 1
ATOM 2177 C CA . GLY A 1 298 ? -6.349 26.713 14.453 1.00 20.65 298 GLY A CA 1
ATOM 2178 C C . GLY A 1 298 ? -5.993 27.057 15.901 1.00 20.02 298 GLY A C 1
ATOM 2179 O O . GLY A 1 298 ? -6.591 26.527 16.851 1.00 19.09 298 GLY A O 1
ATOM 2180 N N . LEU A 1 299 ? -4.996 27.912 16.073 1.00 19.15 299 LEU A N 1
ATOM 2181 C CA . LEU A 1 299 ? -4.589 28.317 17.414 1.00 20.00 299 LEU A CA 1
ATOM 2182 C C . LEU A 1 299 ? -5.718 29.086 18.159 1.00 19.99 299 LEU A C 1
ATOM 2183 O O . LEU A 1 299 ? -6.005 28.801 19.342 1.00 18.85 299 LEU A O 1
ATOM 2188 N N . ARG A 1 300 ? -6.383 30.025 17.485 1.00 19.18 300 ARG A N 1
ATOM 2189 C CA . ARG A 1 300 ? -7.519 30.748 18.168 1.00 21.12 300 ARG A CA 1
ATOM 2190 C C . ARG A 1 300 ? -8.662 29.807 18.492 1.00 20.90 300 ARG A C 1
ATOM 2191 O O . ARG A 1 300 ? -9.274 29.911 19.549 1.00 21.15 300 ARG A O 1
ATOM 2199 N N . SER A 1 301 ? -8.928 28.877 17.585 1.00 20.90 301 SER A N 1
ATOM 2200 C CA . SER A 1 301 ? -9.970 27.877 17.792 1.00 21.97 301 SER A CA 1
ATOM 2201 C C . SER A 1 301 ? -9.611 26.935 18.946 1.00 20.99 301 SER A C 1
ATOM 2202 O O . SER A 1 301 ? -10.483 26.579 19.774 1.00 20.74 301 SER A O 1
ATOM 2205 N N . GLY A 1 302 ? -8.340 26.540 19.024 1.00 19.50 302 GLY A N 1
ATOM 2206 C CA . GLY A 1 302 ? -7.866 25.778 20.191 1.00 19.87 302 GLY A CA 1
ATOM 2207 C C . GLY A 1 302 ? -8.046 26.525 21.512 1.00 19.54 302 GLY A C 1
ATOM 2208 O O . GLY A 1 302 ? -8.494 25.955 22.528 1.00 18.65 302 GLY A O 1
ATOM 2209 N N . LEU A 1 303 ? -7.672 27.789 21.531 1.00 18.60 303 LEU A N 1
ATOM 2210 C CA . LEU A 1 303 ? -7.894 28.581 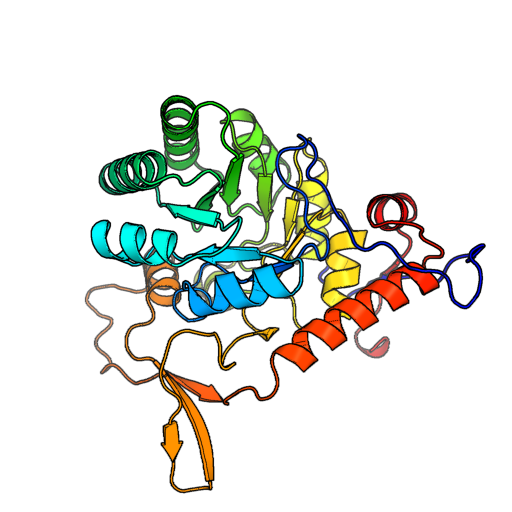22.741 1.00 20.41 303 LEU A CA 1
ATOM 2211 C C . LEU A 1 303 ? -9.381 28.658 23.114 1.00 19.38 303 LEU A C 1
ATOM 2212 O O . LEU A 1 303 ? -9.713 28.695 24.282 1.00 19.95 303 LEU A O 1
ATOM 2217 N N . THR A 1 304 ? -10.259 28.687 22.120 1.00 19.58 304 THR A N 1
ATOM 2218 C CA . THR A 1 304 ? -11.721 28.668 22.352 1.00 19.44 304 THR A CA 1
ATOM 2219 C C . THR A 1 304 ? -12.183 27.329 22.979 1.00 18.99 304 THR A C 1
ATOM 2220 O O . THR A 1 304 ? -12.881 27.321 24.005 1.00 17.01 304 THR A O 1
ATOM 2224 N N . TYR A 1 305 ? -11.781 26.202 22.394 1.00 18.19 305 TYR A N 1
ATOM 2225 C CA . TYR A 1 305 ? -12.080 24.884 22.992 1.00 18.64 305 TYR A CA 1
ATOM 2226 C C . TYR A 1 305 ? -11.582 24.769 24.410 1.00 17.87 305 TYR A C 1
ATOM 2227 O O . TYR A 1 305 ? -12.166 24.042 25.228 1.00 17.74 305 TYR A O 1
ATOM 2236 N N . ALA A 1 306 ? -10.473 25.442 24.708 1.00 16.40 306 ALA A N 1
ATOM 2237 C CA . ALA A 1 306 ? -9.888 25.372 26.061 1.00 17.88 306 ALA A CA 1
ATOM 2238 C C . ALA A 1 306 ? -10.539 26.391 27.029 1.00 18.61 306 ALA A C 1
ATOM 2239 O O . ALA A 1 306 ? -10.236 26.381 28.229 1.00 19.96 306 ALA A O 1
ATOM 2241 N N . GLY A 1 307 ? -11.384 27.269 26.497 1.00 18.61 307 GLY A N 1
ATOM 2242 C CA . GLY A 1 307 ? -11.963 28.379 27.265 1.00 19.53 307 GLY A CA 1
ATOM 2243 C C . GLY A 1 307 ? -10.890 29.326 27.770 1.00 21.54 307 GLY A C 1
ATOM 2244 O O . GLY A 1 307 ? -11.051 29.943 28.840 1.00 19.96 307 GLY A O 1
ATOM 2245 N N . ALA A 1 308 ? -9.782 29.431 27.008 1.00 20.92 308 ALA A N 1
ATOM 2246 C CA . ALA A 1 308 ? -8.584 30.129 27.472 1.00 21.98 308 ALA A CA 1
ATOM 2247 C C . ALA A 1 308 ? -8.526 31.505 26.852 1.00 22.91 308 ALA A C 1
ATOM 2248 O O . ALA A 1 308 ? -8.850 31.685 25.686 1.00 23.26 308 ALA A O 1
ATOM 2250 N N . ASP A 1 309 ? -8.072 32.448 27.669 1.00 24.19 309 ASP A N 1
ATOM 2251 C CA . ASP A 1 309 ? -7.914 33.842 27.354 1.00 26.57 309 ASP A CA 1
ATOM 2252 C C . ASP A 1 309 ? -6.570 34.167 26.686 1.00 25.45 309 ASP A C 1
ATOM 2253 O O . ASP A 1 309 ? -6.381 35.255 26.123 1.00 24.89 309 ASP A O 1
ATOM 2258 N N . SER A 1 310 ? -5.620 33.247 26.805 1.00 23.92 310 SER A N 1
ATOM 2259 C CA . SER A 1 310 ? -4.217 33.526 26.446 1.00 22.93 310 SER A CA 1
ATOM 2260 C C . SER A 1 310 ? -3.479 32.197 26.427 1.00 22.38 310 SER A C 1
ATOM 2261 O O . SER A 1 310 ? -4.019 31.176 26.862 1.00 20.33 310 SER A O 1
ATOM 2264 N N . ILE A 1 311 ? -2.245 32.214 25.939 1.00 21.94 311 ILE A N 1
ATOM 2265 C CA . ILE A 1 311 ? -1.413 31.014 25.977 1.00 22.16 311 ILE A CA 1
ATOM 2266 C C . ILE A 1 311 ? -1.095 30.583 27.416 1.00 21.75 311 ILE A C 1
ATOM 2267 O O . ILE A 1 311 ? -1.052 29.391 27.726 1.00 20.51 311 ILE A O 1
ATOM 2272 N N . SER A 1 312 ? -0.862 31.550 28.296 1.00 21.98 312 SER A N 1
ATOM 2273 C CA . SER A 1 312 ? -0.640 31.236 29.699 1.00 22.96 312 SER A CA 1
ATOM 2274 C C . SER A 1 312 ? -1.789 30.438 30.294 1.00 21.62 312 SER A C 1
ATOM 2275 O O . SER A 1 312 ? -1.561 29.500 31.023 1.00 21.14 312 SER A O 1
ATOM 2278 N N . GLU A 1 313 ? -3.011 30.843 30.005 1.00 21.28 313 GLU A N 1
ATOM 2279 C CA . GLU A 1 313 ? -4.189 30.135 30.536 1.00 21.72 313 GLU A CA 1
ATOM 2280 C C . GLU A 1 313 ? -4.345 28.752 29.926 1.00 20.91 313 GLU A C 1
ATOM 2281 O O . GLU A 1 313 ? -4.756 27.811 30.600 1.00 20.31 313 GLU A O 1
ATOM 2287 N N . LEU A 1 314 ? -4.061 28.659 28.629 1.00 19.42 314 LEU A N 1
ATOM 2288 C CA . LEU A 1 314 ? -4.022 27.368 27.932 1.00 18.97 314 LEU A CA 1
ATOM 2289 C C . LEU A 1 314 ? -3.123 26.397 28.696 1.00 19.02 314 LEU A C 1
ATOM 2290 O O . LEU A 1 314 ? -3.489 25.241 28.927 1.00 20.19 314 LEU A O 1
ATOM 2295 N N . GLN A 1 315 ? -1.943 26.873 29.088 1.00 18.74 315 GLN A N 1
ATOM 2296 C CA . GLN A 1 315 ? -0.959 26.049 29.792 1.00 18.32 315 GLN A CA 1
ATOM 2297 C C . GLN A 1 315 ? -1.436 25.724 31.204 1.00 19.54 315 GLN A C 1
ATOM 2298 O O . GLN A 1 315 ? -1.327 24.586 31.678 1.00 18.63 315 GLN A O 1
ATOM 2304 N N . ARG A 1 316 ? -1.963 26.733 31.882 1.00 19.03 316 ARG A N 1
ATOM 2305 C CA . ARG A 1 316 ? -2.381 26.509 33.253 1.00 21.23 316 ARG A CA 1
ATOM 2306 C C . ARG A 1 316 ? -3.487 25.451 33.332 1.00 20.39 316 ARG A C 1
ATOM 2307 O O . ARG A 1 316 ? -3.506 24.637 34.244 1.00 21.27 316 ARG A O 1
ATOM 2315 N N . LYS A 1 317 ? -4.397 25.451 32.361 1.00 20.26 317 LYS A N 1
ATOM 2316 C CA . LYS A 1 317 ? -5.574 24.596 32.396 1.00 20.90 317 LYS A CA 1
ATOM 2317 C C . LYS A 1 317 ? -5.392 23.291 31.618 1.00 20.20 317 LYS A C 1
ATOM 2318 O O . LYS A 1 317 ? -6.346 22.518 31.443 1.00 20.53 317 LYS A O 1
ATOM 2324 N N . LEU A 1 318 ? -4.171 23.039 31.167 1.00 19.63 318 LEU A N 1
ATOM 2325 C CA . LEU A 1 318 ? -3.843 21.791 30.445 1.00 19.13 318 LEU A CA 1
ATOM 2326 C C . LEU A 1 318 ? -4.620 20.572 30.959 1.00 19.55 318 LEU A C 1
ATOM 2327 O O . LEU A 1 318 ? -4.521 20.192 32.125 1.00 17.59 318 LEU A O 1
ATOM 2332 N N . ASN A 1 319 ? -5.372 19.963 30.053 1.00 19.28 319 ASN A N 1
ATOM 2333 C CA . ASN A 1 319 ? -6.087 18.722 30.346 1.00 21.61 319 ASN A CA 1
ATOM 2334 C C . ASN A 1 319 ? -6.106 17.878 29.083 1.00 20.94 319 ASN A C 1
ATOM 2335 O O . ASN A 1 319 ? -6.520 18.347 28.031 1.00 19.38 319 ASN A O 1
ATOM 2340 N N . TYR A 1 320 ? -5.600 16.654 29.163 1.00 21.04 320 TYR A N 1
ATOM 2341 C CA . TYR A 1 320 ? -5.477 15.854 27.952 1.00 21.09 320 TYR A CA 1
ATOM 2342 C C . TYR A 1 320 ? -5.751 14.408 28.228 1.00 20.92 320 TYR A C 1
ATOM 2343 O O . TYR A 1 320 ? -5.764 14.002 29.389 1.00 20.80 320 TYR A O 1
ATOM 2352 N N . VAL A 1 321 ? -5.925 13.629 27.161 1.00 20.15 321 VAL A N 1
ATOM 2353 C CA . VAL A 1 321 ? -5.998 12.178 27.296 1.00 20.80 321 VAL A CA 1
ATOM 2354 C C . VAL A 1 321 ? -4.954 11.548 26.384 1.00 21.64 321 VAL A C 1
ATOM 2355 O O . VAL A 1 321 ? -4.585 12.134 25.362 1.00 20.75 321 VAL A O 1
ATOM 2359 N N . ILE A 1 322 ? -4.477 10.361 26.747 1.00 22.87 322 ILE A N 1
ATOM 2360 C CA . ILE A 1 322 ? -3.605 9.579 25.846 1.00 24.21 322 ILE A CA 1
ATOM 2361 C C . ILE A 1 322 ? -4.485 8.670 24.993 1.00 24.32 322 ILE A C 1
ATOM 2362 O O . ILE A 1 322 ? -5.356 7.971 25.526 1.00 24.39 322 ILE A O 1
ATOM 2367 N N . VAL A 1 323 ? -4.238 8.629 23.698 1.00 23.53 323 VAL A N 1
ATOM 2368 C CA . VAL A 1 323 ? -5.065 7.829 22.801 1.00 25.40 323 VAL A CA 1
ATOM 2369 C C . VAL A 1 323 ? -4.246 6.725 22.121 1.00 27.30 323 VAL A C 1
ATOM 2370 O O . VAL A 1 323 ? -3.010 6.811 22.032 1.00 27.08 323 VAL A O 1
ATOM 2374 N N . THR A 1 324 ? -4.940 5.687 21.661 1.00 28.26 324 THR A N 1
ATOM 2375 C CA . THR A 1 324 ? -4.316 4.628 20.894 1.00 30.69 324 THR A CA 1
ATOM 2376 C C . THR A 1 324 ? -4.336 5.003 19.405 1.00 31.98 324 THR A C 1
ATOM 2377 O O . THR A 1 324 ? -4.898 6.032 19.009 1.00 31.32 324 THR A O 1
ATOM 2381 N N . GLN A 1 325 ? -3.742 4.139 18.590 1.00 35.49 325 GLN A N 1
ATOM 2382 C CA . GLN A 1 325 ? -3.792 4.257 17.133 1.00 37.69 325 GLN A CA 1
ATOM 2383 C C . GLN A 1 325 ? -5.238 4.227 16.608 1.00 39.33 325 GLN A C 1
ATOM 2384 O O . GLN A 1 325 ? -5.603 4.992 15.701 1.00 39.95 325 GLN A O 1
ATOM 2386 N N . ALA A 1 326 ? -6.077 3.375 17.201 1.00 40.91 326 ALA A N 1
ATOM 2387 C CA . ALA A 1 326 ? -7.514 3.397 16.884 1.00 42.06 326 ALA A CA 1
ATOM 2388 C C . ALA A 1 326 ? -8.116 4.768 17.203 1.00 43.07 326 ALA A C 1
ATOM 2389 O O . ALA A 1 326 ? -8.907 5.295 16.432 1.00 42.86 326 ALA A O 1
ATOM 2391 N N . GLY A 1 327 ? -7.723 5.355 18.336 1.00 44.67 327 GLY A N 1
ATOM 2392 C CA . GLY A 1 327 ? -8.134 6.734 18.699 1.00 46.62 327 GLY A CA 1
ATOM 2393 C C . GLY A 1 327 ? -7.835 7.771 17.608 1.00 48.42 327 GLY A C 1
ATOM 2394 O O . GLY A 1 327 ? -8.231 8.930 17.728 1.00 48.93 327 GLY A O 1
ATOM 2395 N N . ARG A 1 328 ? -7.123 7.346 16.557 1.00 49.97 328 ARG A N 1
ATOM 2396 C CA . ARG A 1 328 ? -6.961 8.113 15.306 1.00 51.09 328 ARG A CA 1
ATOM 2397 C C . ARG A 1 328 ? -7.414 7.250 14.130 1.00 51.18 328 ARG A C 1
ATOM 2398 O O . ARG A 1 328 ? -8.214 7.681 13.293 1.00 51.63 328 ARG A O 1
#